Protein AF-A0A949CI08-F1 (afdb_monomer)

Radius of gyration: 32.59 Å; Cα contacts (8 Å, |Δi|>4): 293; chains: 1; bounding box: 78×39×87 Å

Secondary structure (DSSP, 8-state):
----------HHHHHHHHHHHH-SSPPPPEEEETTTEEEEEEEEETTEEEEEEEES---HHHHHHHHHHHHT-TT-EEEESSHHHHHHHHTT-SSEEEEGGGTEEEETTEEEE-HHHHHHHHHHHH-----------HHHHHHHHHHHHHHHHHHHHHHHHHHHHHHHHHSS--PPPPPPHHHHHHHTTS-HHHHHHHHTSGGGHHHHHHHHHTT-HHHHHH----

Structure (mmCIF, N/CA/C/O backbone):
data_AF-A0A949CI08-F1
#
_entry.id   AF-A0A949CI08-F1
#
loop_
_atom_site.group_PDB
_atom_site.id
_atom_site.type_symbol
_atom_site.label_atom_id
_atom_site.label_alt_id
_atom_site.label_comp_id
_atom_site.label_asym_id
_atom_site.label_entity_id
_atom_site.label_seq_id
_atom_site.pdbx_PDB_ins_code
_atom_site.Cartn_x
_atom_site.Cartn_y
_atom_site.Cartn_z
_atom_site.occupancy
_atom_site.B_iso_or_equiv
_atom_site.auth_seq_id
_atom_site.auth_comp_id
_atom_site.auth_asym_id
_atom_site.auth_atom_id
_atom_site.pdbx_PDB_model_num
ATOM 1 N N . MET A 1 1 ? 42.109 -8.717 -26.817 1.00 51.34 1 MET A N 1
ATOM 2 C CA . MET A 1 1 ? 41.040 -7.720 -26.584 1.00 51.34 1 MET A CA 1
ATOM 3 C C . MET A 1 1 ? 39.725 -8.487 -26.517 1.00 51.34 1 MET A C 1
ATOM 5 O O . MET A 1 1 ? 39.266 -8.946 -27.551 1.00 51.34 1 MET A O 1
ATOM 9 N N . GLN A 1 2 ? 39.203 -8.773 -25.319 1.00 56.47 2 GLN A N 1
ATOM 10 C CA . GLN A 1 2 ? 37.925 -9.485 -25.191 1.00 56.47 2 GLN A CA 1
ATOM 11 C C . GLN A 1 2 ? 36.795 -8.545 -25.615 1.00 56.47 2 GLN A C 1
ATOM 13 O O . GLN A 1 2 ? 36.609 -7.477 -25.033 1.00 56.47 2 GLN A O 1
ATOM 18 N N . GLN A 1 3 ? 36.088 -8.923 -26.674 1.00 55.81 3 GLN A N 1
ATOM 19 C CA . GLN A 1 3 ? 34.881 -8.249 -27.119 1.00 55.81 3 GLN A CA 1
ATOM 20 C C . GLN A 1 3 ? 33.776 -8.607 -26.124 1.00 55.81 3 GLN A C 1
ATOM 22 O O . GLN A 1 3 ? 33.426 -9.771 -25.980 1.00 55.81 3 GLN A O 1
ATOM 27 N N . LEU A 1 4 ? 33.292 -7.617 -25.373 1.00 62.00 4 LEU A N 1
ATOM 28 C CA . LEU A 1 4 ? 32.168 -7.813 -24.461 1.00 62.00 4 LEU A CA 1
ATOM 29 C C . LEU A 1 4 ? 30.925 -8.147 -25.285 1.00 62.00 4 LEU A C 1
ATOM 31 O O . LEU A 1 4 ? 30.512 -7.334 -26.121 1.00 62.00 4 LEU A O 1
ATOM 35 N N . ASP A 1 5 ? 30.324 -9.305 -25.027 1.00 65.50 5 ASP A N 1
ATOM 36 C CA . ASP A 1 5 ? 29.036 -9.667 -25.604 1.00 65.50 5 ASP A CA 1
ATOM 37 C C . ASP A 1 5 ? 27.983 -8.642 -25.179 1.00 65.50 5 ASP A C 1
ATOM 39 O O . ASP A 1 5 ? 27.701 -8.432 -23.995 1.00 65.50 5 ASP A O 1
ATOM 43 N N . ARG A 1 6 ? 27.424 -7.943 -26.170 1.00 63.03 6 ARG A N 1
ATOM 44 C CA . ARG A 1 6 ? 26.384 -6.938 -25.955 1.00 63.03 6 ARG A CA 1
ATOM 45 C C . ARG A 1 6 ? 25.026 -7.573 -26.185 1.00 63.03 6 ARG A C 1
ATOM 47 O O . ARG A 1 6 ? 24.601 -7.770 -27.320 1.00 63.03 6 ARG A O 1
ATOM 54 N N . TRP A 1 7 ? 24.330 -7.837 -25.092 1.00 64.81 7 TRP A N 1
ATOM 55 C CA . TRP A 1 7 ? 22.958 -8.320 -25.114 1.00 64.81 7 TRP A CA 1
ATOM 56 C C . TRP A 1 7 ? 22.003 -7.163 -25.413 1.00 64.81 7 TRP A C 1
ATOM 58 O O . TRP A 1 7 ? 22.049 -6.115 -24.763 1.00 64.81 7 TRP A O 1
ATOM 68 N N . ARG A 1 8 ? 21.127 -7.340 -26.408 1.00 69.19 8 ARG A N 1
ATOM 69 C CA . ARG A 1 8 ? 20.039 -6.398 -26.692 1.00 69.19 8 ARG A CA 1
ATOM 70 C C . ARG A 1 8 ? 18.797 -6.858 -25.942 1.00 69.19 8 ARG A C 1
ATOM 72 O O . ARG A 1 8 ? 18.155 -7.822 -26.338 1.00 69.19 8 ARG A O 1
ATOM 79 N N . ILE A 1 9 ? 18.475 -6.162 -24.859 1.00 74.06 9 ILE A N 1
ATOM 80 C CA . ILE A 1 9 ? 17.251 -6.407 -24.095 1.00 74.06 9 ILE A CA 1
ATOM 81 C C . ILE A 1 9 ? 16.099 -5.694 -24.803 1.00 74.06 9 ILE A C 1
ATOM 83 O O . ILE A 1 9 ? 16.195 -4.495 -25.072 1.00 74.06 9 ILE A O 1
ATOM 87 N N . ASP A 1 10 ? 15.020 -6.419 -25.097 1.00 84.38 10 ASP A N 1
ATOM 88 C CA . ASP A 1 10 ? 13.754 -5.806 -25.491 1.00 84.38 10 ASP A CA 1
ATOM 89 C C . ASP A 1 10 ? 13.018 -5.309 -24.231 1.00 84.38 10 ASP A C 1
ATOM 91 O O . ASP A 1 10 ? 12.519 -6.128 -23.448 1.00 84.38 10 ASP A O 1
ATOM 95 N N . PRO A 1 11 ? 12.942 -3.984 -24.002 1.00 81.00 11 PRO A N 1
ATOM 96 C CA . PRO A 1 11 ? 12.303 -3.440 -22.810 1.00 81.00 11 PRO A CA 1
ATOM 97 C C . PRO A 1 11 ? 10.818 -3.801 -22.734 1.00 81.00 11 PRO A C 1
ATOM 99 O O . PRO A 1 11 ? 10.290 -3.966 -21.635 1.00 81.00 11 PRO A O 1
ATOM 102 N N . VAL A 1 12 ? 10.142 -3.961 -23.877 1.00 87.38 12 VAL A N 1
ATOM 103 C CA . VAL A 1 12 ? 8.710 -4.264 -23.909 1.00 87.38 12 VAL A CA 1
ATOM 104 C C . 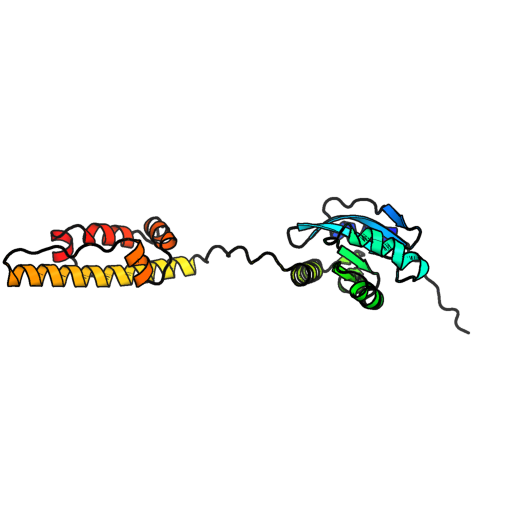VAL A 1 12 ? 8.460 -5.686 -23.414 1.00 87.38 12 VAL A C 1
ATOM 106 O O . VAL A 1 12 ? 7.594 -5.886 -22.563 1.00 87.38 12 VAL A O 1
ATOM 109 N N . SER A 1 13 ? 9.246 -6.665 -23.865 1.00 88.31 13 SER A N 1
ATOM 110 C CA . SER A 1 13 ? 9.145 -8.051 -23.388 1.00 88.31 13 SER A CA 1
ATOM 111 C C . SER A 1 13 ? 9.409 -8.179 -21.887 1.00 88.31 13 SER A C 1
ATOM 113 O O . SER A 1 13 ? 8.648 -8.844 -21.182 1.00 88.31 13 SER A O 1
ATOM 115 N N . VAL A 1 14 ? 10.427 -7.485 -21.367 1.00 86.69 14 VAL A N 1
ATOM 116 C CA . VAL A 1 14 ? 10.710 -7.468 -19.920 1.00 86.69 14 VAL A CA 1
ATOM 117 C C . VAL A 1 14 ? 9.547 -6.846 -19.144 1.00 86.69 14 VAL A C 1
ATOM 119 O O . VAL A 1 14 ? 9.093 -7.408 -18.147 1.00 86.69 14 VAL A O 1
ATOM 122 N N . LEU A 1 15 ? 9.007 -5.722 -19.621 1.00 90.00 15 LEU A N 1
ATOM 123 C CA . LEU A 1 15 ? 7.849 -5.081 -19.000 1.00 90.00 15 LEU A CA 1
ATOM 124 C C . LEU A 1 15 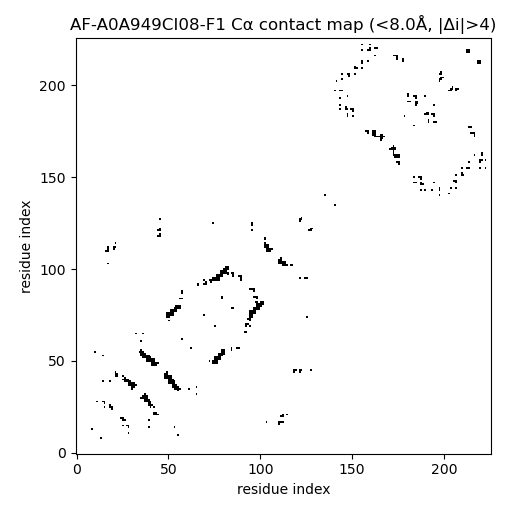? 6.627 -5.986 -18.990 1.00 90.00 15 LEU A C 1
ATOM 126 O O . LEU A 1 15 ? 5.965 -6.078 -17.963 1.00 90.00 15 LEU A O 1
ATOM 130 N N . LYS A 1 16 ? 6.333 -6.677 -20.092 1.00 91.94 16 LYS A N 1
ATOM 131 C CA . LYS A 1 16 ? 5.224 -7.636 -20.147 1.00 91.94 16 LYS A CA 1
ATOM 132 C C . LYS A 1 16 ? 5.371 -8.724 -19.097 1.00 91.94 16 LYS A C 1
ATOM 134 O O . LYS A 1 16 ? 4.406 -8.999 -18.389 1.00 91.94 16 LYS A O 1
ATOM 139 N N . ALA A 1 17 ? 6.566 -9.300 -18.970 1.00 91.50 17 ALA A N 1
ATOM 140 C CA . ALA A 1 17 ? 6.834 -10.346 -17.991 1.00 91.50 17 ALA A CA 1
ATOM 141 C C . ALA A 1 17 ? 6.592 -9.849 -16.555 1.00 91.50 17 ALA A C 1
ATOM 143 O O . ALA A 1 17 ? 5.906 -10.508 -15.777 1.00 91.50 17 ALA A O 1
ATOM 144 N N . ILE A 1 18 ? 7.061 -8.641 -16.228 1.00 92.31 18 ILE A N 1
ATOM 145 C CA . ILE A 1 18 ? 6.844 -8.022 -14.912 1.00 92.31 18 ILE A CA 1
ATOM 146 C C . ILE A 1 18 ? 5.360 -7.697 -14.689 1.00 92.31 18 ILE A C 1
ATOM 148 O O . ILE A 1 18 ? 4.795 -8.016 -13.642 1.00 92.31 18 ILE A O 1
ATOM 152 N N . LEU A 1 19 ? 4.696 -7.080 -15.669 1.00 92.25 19 LEU A N 1
ATOM 153 C CA . LEU A 1 19 ? 3.289 -6.687 -15.569 1.00 92.25 19 LEU A CA 1
ATOM 154 C C . LEU A 1 19 ? 2.364 -7.894 -15.441 1.00 92.25 19 LEU A C 1
ATOM 156 O O . LEU A 1 19 ? 1.379 -7.803 -14.715 1.00 92.25 19 LEU A O 1
ATOM 160 N N . ALA A 1 20 ? 2.696 -9.024 -16.067 1.00 92.06 20 ALA A N 1
ATOM 161 C CA . ALA A 1 20 ? 1.965 -10.276 -15.900 1.00 92.06 20 ALA A CA 1
ATOM 162 C C . ALA A 1 20 ? 1.995 -10.793 -14.451 1.00 92.06 20 ALA A C 1
ATOM 164 O O . ALA A 1 20 ? 1.049 -11.446 -14.018 1.00 92.06 20 ALA A O 1
ATOM 165 N N . LYS A 1 21 ? 3.042 -10.474 -13.675 1.00 91.94 21 LYS A N 1
ATOM 166 C CA . LYS A 1 21 ? 3.115 -10.804 -12.241 1.00 91.94 21 LYS A CA 1
ATOM 167 C C . LYS A 1 21 ? 2.425 -9.763 -11.350 1.00 91.94 21 LYS A C 1
ATOM 169 O O . LYS A 1 21 ? 1.971 -10.089 -10.255 1.00 91.94 21 LYS A O 1
ATOM 174 N N . LEU A 1 22 ? 2.330 -8.509 -11.797 1.00 90.12 22 LEU A N 1
ATOM 175 C CA . LEU A 1 22 ? 1.783 -7.402 -11.000 1.00 90.12 22 LEU A CA 1
ATOM 176 C C . LEU A 1 22 ? 0.278 -7.161 -11.215 1.00 90.12 22 LEU A C 1
ATOM 178 O O . LEU A 1 22 ? -0.437 -6.818 -10.267 1.00 90.12 22 LEU A O 1
ATOM 182 N N . ALA A 1 23 ? -0.214 -7.322 -12.443 1.00 89.19 23 ALA A N 1
ATOM 183 C CA . ALA A 1 23 ? -1.568 -6.974 -12.857 1.00 89.19 23 ALA A CA 1
ATOM 184 C C . ALA A 1 23 ? -2.417 -8.219 -13.146 1.00 89.19 23 ALA A C 1
ATOM 186 O O . ALA A 1 23 ? -1.967 -9.145 -13.807 1.00 89.19 23 ALA A O 1
ATOM 187 N N . LYS A 1 24 ? -3.691 -8.201 -12.726 1.00 84.06 24 LYS A N 1
ATOM 188 C CA . LYS A 1 24 ? -4.659 -9.260 -13.081 1.00 84.06 24 LYS A CA 1
ATOM 189 C C . LYS A 1 24 ? -4.946 -9.308 -14.586 1.00 84.06 24 LYS A C 1
ATOM 191 O O . LYS A 1 24 ? -5.167 -10.372 -15.142 1.00 84.06 24 LYS A O 1
ATOM 196 N N . THR A 1 25 ? -4.966 -8.138 -15.217 1.00 85.38 25 THR A N 1
ATOM 197 C CA . THR A 1 25 ? -5.208 -7.951 -16.651 1.00 85.38 25 THR A CA 1
ATOM 198 C C . THR A 1 25 ? -4.149 -6.984 -17.183 1.00 85.38 25 THR A C 1
ATOM 200 O O . THR A 1 25 ? -4.395 -5.771 -17.209 1.00 85.38 25 THR A O 1
ATOM 203 N N . PRO A 1 26 ? -2.935 -7.470 -17.494 1.00 85.25 26 PRO A N 1
ATOM 204 C CA . PRO A 1 26 ? -1.856 -6.620 -17.977 1.00 85.25 26 PRO A CA 1
ATOM 205 C C . PRO A 1 26 ? -2.231 -6.027 -19.338 1.00 85.25 26 PRO A C 1
ATOM 207 O O . PRO A 1 26 ? -2.724 -6.723 -20.224 1.00 85.25 26 PRO A O 1
ATOM 210 N N . ARG A 1 27 ? -2.008 -4.722 -19.495 1.00 88.31 27 ARG A N 1
ATOM 211 C CA . ARG A 1 27 ? -2.156 -4.036 -20.779 1.00 88.31 27 ARG A CA 1
ATOM 212 C C . ARG A 1 27 ? -0.814 -4.034 -21.503 1.00 88.31 27 ARG A C 1
ATOM 214 O O . ARG A 1 27 ? 0.232 -3.929 -20.869 1.00 88.31 27 ARG A O 1
ATOM 221 N N . GLU A 1 28 ? -0.870 -4.083 -22.828 1.00 90.38 28 GLU A N 1
ATOM 222 C CA . GLU A 1 28 ? 0.290 -3.872 -23.688 1.00 90.38 28 GLU A CA 1
ATOM 223 C C . GLU A 1 28 ? 0.947 -2.502 -23.405 1.00 90.38 28 GLU A C 1
ATOM 225 O O . GLU A 1 28 ? 0.259 -1.472 -23.504 1.00 90.38 28 GLU A O 1
ATOM 230 N N . PRO A 1 29 ? 2.251 -2.452 -23.061 1.00 94.38 29 PRO A N 1
ATOM 231 C CA . PRO A 1 29 ? 2.956 -1.191 -22.879 1.00 94.38 29 PRO A CA 1
ATOM 232 C C . PRO A 1 29 ? 2.925 -0.354 -24.159 1.00 94.38 29 PRO A C 1
ATOM 234 O O . PRO A 1 29 ? 3.324 -0.811 -25.226 1.00 94.38 29 PRO A O 1
ATOM 237 N N . THR A 1 30 ? 2.460 0.888 -24.058 1.00 94.69 30 THR A N 1
ATOM 238 C CA . THR A 1 30 ? 2.395 1.816 -25.193 1.00 94.69 30 THR A CA 1
ATOM 239 C C . THR A 1 30 ? 3.553 2.799 -25.117 1.00 94.69 30 THR A C 1
ATOM 241 O O . THR A 1 30 ? 3.708 3.513 -24.123 1.00 94.69 30 THR A O 1
ATOM 244 N N . GLU A 1 31 ? 4.370 2.853 -26.162 1.00 94.38 31 GLU A N 1
ATOM 245 C CA . GLU A 1 31 ? 5.466 3.813 -26.249 1.00 94.38 31 GLU A CA 1
ATOM 246 C C . GLU A 1 31 ? 4.918 5.244 -26.354 1.00 94.38 31 GLU A C 1
ATOM 248 O O . GLU A 1 31 ? 4.084 5.556 -27.198 1.00 94.38 31 GLU A O 1
ATOM 253 N N . THR A 1 32 ? 5.344 6.110 -25.437 1.00 94.31 32 THR A N 1
ATOM 254 C CA . THR A 1 32 ? 4.927 7.5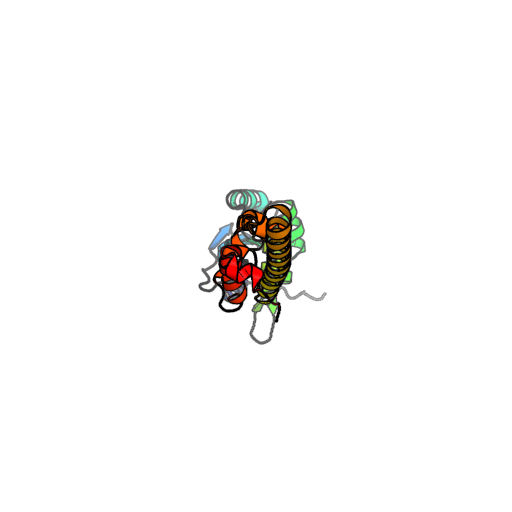19 -25.350 1.00 94.31 32 THR A CA 1
ATOM 255 C C . THR A 1 32 ? 6.045 8.457 -25.798 1.00 94.31 32 THR A C 1
ATOM 257 O O . THR A 1 32 ? 5.777 9.490 -26.403 1.00 94.31 32 THR A O 1
ATOM 260 N N . ILE A 1 33 ? 7.304 8.098 -25.519 1.00 92.75 33 ILE A N 1
ATOM 261 C CA . ILE A 1 33 ? 8.485 8.752 -26.094 1.00 92.75 33 ILE A CA 1
ATOM 262 C C . ILE A 1 33 ? 9.368 7.654 -26.692 1.00 92.75 33 ILE A C 1
ATOM 264 O O . ILE A 1 33 ? 9.792 6.778 -25.928 1.00 92.75 33 ILE A O 1
ATOM 268 N N . PRO A 1 34 ? 9.675 7.710 -28.003 1.00 90.88 34 PRO A N 1
ATOM 269 C CA . PRO A 1 34 ? 10.443 6.681 -28.695 1.00 90.88 34 PRO A CA 1
ATOM 270 C C . PRO A 1 34 ? 11.740 6.302 -27.981 1.00 90.88 34 PRO A C 1
ATOM 272 O O . PRO A 1 34 ? 12.575 7.154 -27.668 1.00 90.88 34 PRO A O 1
ATOM 275 N N . GLY A 1 35 ? 11.898 5.010 -27.711 1.00 88.56 35 GLY A N 1
ATOM 276 C CA . GLY A 1 35 ? 13.052 4.403 -27.068 1.00 88.56 35 GLY A CA 1
ATOM 277 C C . GLY A 1 35 ? 13.290 4.842 -25.625 1.00 88.56 35 GLY A C 1
ATOM 278 O O . GLY A 1 35 ? 14.363 4.548 -25.092 1.00 88.56 35 GLY A O 1
ATOM 279 N N . GLN A 1 36 ? 12.351 5.559 -24.994 1.00 90.94 36 GLN A N 1
ATOM 280 C CA . GLN A 1 36 ? 12.580 6.123 -23.667 1.00 90.94 36 GLN A CA 1
ATOM 281 C C . GLN A 1 36 ? 11.452 5.991 -22.660 1.00 90.94 36 GLN A C 1
ATOM 283 O O . GLN A 1 36 ? 11.739 5.639 -21.521 1.00 90.94 36 GLN A O 1
ATOM 288 N N . LEU A 1 37 ? 10.205 6.279 -23.026 1.00 93.88 37 LEU A N 1
ATOM 289 C CA . LEU A 1 37 ? 9.095 6.264 -22.075 1.00 93.88 37 LEU A CA 1
ATOM 290 C C . LEU A 1 37 ? 7.971 5.388 -22.599 1.00 93.88 37 LEU A C 1
ATOM 292 O O . LEU A 1 37 ? 7.436 5.648 -23.676 1.00 93.88 37 LEU A O 1
ATOM 296 N N . TRP A 1 38 ? 7.552 4.430 -21.783 1.00 96.06 38 TRP A N 1
ATOM 297 C CA . TRP A 1 38 ? 6.398 3.581 -22.047 1.00 96.06 38 TRP A CA 1
ATOM 298 C C . TRP A 1 38 ? 5.357 3.759 -20.949 1.00 96.06 38 TRP A C 1
ATOM 300 O O . TRP A 1 38 ? 5.690 3.811 -19.766 1.00 96.06 38 TRP A O 1
ATOM 310 N N . ASN A 1 39 ? 4.088 3.822 -21.343 1.00 95.81 39 ASN A N 1
ATOM 311 C CA . ASN A 1 39 ? 2.945 3.735 -20.448 1.00 95.81 39 ASN A CA 1
ATOM 312 C C . ASN A 1 39 ? 2.503 2.270 -20.361 1.00 95.81 39 ASN A C 1
ATOM 314 O O . ASN A 1 39 ? 2.041 1.693 -21.344 1.00 95.81 39 ASN A O 1
ATOM 318 N N . ALA A 1 40 ? 2.643 1.676 -19.182 1.00 94.38 40 ALA A N 1
ATOM 319 C CA . ALA A 1 40 ? 2.290 0.290 -18.889 1.00 94.38 40 ALA A CA 1
ATOM 320 C C . ALA A 1 40 ? 0.824 0.121 -18.434 1.00 94.38 40 ALA A C 1
ATOM 322 O O . ALA A 1 40 ? 0.407 -0.954 -18.003 1.00 94.38 40 ALA A O 1
ATOM 323 N N . GLY A 1 41 ? 0.019 1.181 -18.519 1.00 93.56 41 GLY A N 1
ATOM 324 C CA . GLY A 1 41 ? -1.373 1.191 -18.098 1.00 93.56 41 GLY A CA 1
ATOM 325 C C . GLY A 1 41 ? -1.522 1.401 -16.595 1.00 93.56 41 GLY A C 1
ATOM 326 O O . GLY A 1 41 ? -0.754 2.130 -15.968 1.00 93.56 41 GLY A O 1
ATOM 327 N N . LYS A 1 42 ? -2.564 0.802 -16.011 1.00 94.31 42 LYS A N 1
ATOM 328 C CA . LYS A 1 42 ? -2.886 0.957 -14.590 1.00 94.31 42 LYS A CA 1
ATOM 329 C C . LYS A 1 42 ? -2.869 -0.386 -13.879 1.00 94.31 42 LYS A C 1
ATOM 331 O O . LYS A 1 42 ? -3.445 -1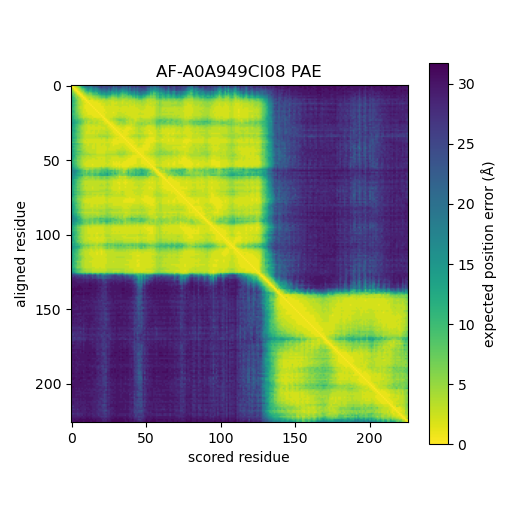.350 -14.376 1.00 94.31 42 LYS A O 1
ATOM 336 N N . ILE A 1 43 ? -2.283 -0.420 -12.687 1.00 94.12 43 ILE A N 1
ATOM 337 C CA . ILE A 1 43 ? -2.213 -1.617 -11.845 1.00 94.12 43 ILE A CA 1
ATOM 338 C C . ILE A 1 43 ? -2.714 -1.318 -10.433 1.00 94.12 43 ILE A C 1
ATOM 340 O O . ILE A 1 43 ? -2.602 -0.192 -9.945 1.00 94.12 43 ILE A O 1
ATOM 344 N N . HIS A 1 44 ? -3.295 -2.330 -9.788 1.00 92.62 44 HIS A N 1
ATOM 345 C CA . HIS A 1 44 ? -3.672 -2.263 -8.378 1.00 92.62 44 HIS A CA 1
ATOM 346 C C . HIS A 1 44 ? -2.487 -2.709 -7.520 1.00 92.62 44 HIS A C 1
ATOM 348 O O . HIS A 1 44 ? -2.168 -3.899 -7.489 1.00 92.62 44 HIS A O 1
ATOM 354 N N . LEU A 1 45 ? -1.872 -1.759 -6.819 1.00 90.69 45 LEU A N 1
ATOM 355 C CA . LEU A 1 45 ? -0.802 -1.993 -5.849 1.00 90.69 45 LEU A CA 1
ATOM 356 C C . LEU A 1 45 ? -1.083 -1.207 -4.575 1.00 90.69 45 LEU A C 1
ATOM 358 O O . LEU A 1 45 ? -1.608 -0.091 -4.637 1.00 90.69 45 LEU A O 1
ATOM 362 N N . ALA A 1 46 ? -0.736 -1.788 -3.426 1.00 88.00 46 ALA A N 1
ATOM 363 C CA . ALA A 1 46 ? -0.882 -1.137 -2.126 1.00 88.00 46 ALA A CA 1
ATOM 364 C C . ALA A 1 46 ? -2.314 -0.604 -1.879 1.00 88.00 46 ALA A C 1
ATOM 366 O O . ALA A 1 46 ? -2.518 0.493 -1.362 1.00 88.00 46 ALA A O 1
ATOM 367 N N . GLY A 1 47 ? -3.329 -1.356 -2.321 1.00 87.94 47 GLY A N 1
ATOM 368 C CA . GLY A 1 47 ? -4.746 -0.996 -2.174 1.00 87.94 47 GLY A CA 1
ATOM 369 C C . GLY A 1 47 ? -5.262 0.093 -3.123 1.00 87.94 47 GLY A C 1
ATOM 370 O O . GLY A 1 47 ? -6.421 0.492 -3.008 1.00 87.94 47 GLY A O 1
ATOM 371 N N . HIS A 1 48 ? -4.454 0.570 -4.074 1.00 90.75 48 HIS A N 1
ATOM 372 C CA . HIS A 1 48 ? -4.849 1.641 -4.982 1.00 90.75 48 HIS A CA 1
ATOM 373 C C . HIS A 1 48 ? -4.554 1.335 -6.451 1.00 90.75 48 HIS A C 1
ATOM 375 O O . HIS A 1 48 ? -3.531 0.750 -6.795 1.00 90.75 48 HIS A O 1
ATOM 381 N N . LEU A 1 49 ? -5.431 1.817 -7.334 1.00 93.88 49 LEU A N 1
ATOM 382 C CA . LEU A 1 49 ? -5.173 1.847 -8.770 1.00 93.88 49 LEU A CA 1
ATOM 383 C C . LEU A 1 49 ? -4.203 2.994 -9.097 1.00 93.88 49 LEU A C 1
ATOM 385 O O . LEU A 1 49 ? -4.445 4.153 -8.733 1.00 93.88 49 LEU A O 1
ATOM 389 N N . ARG A 1 50 ? -3.094 2.674 -9.765 1.00 93.94 50 ARG A N 1
ATOM 390 C CA . ARG A 1 50 ? -2.010 3.609 -10.096 1.00 93.94 50 ARG A CA 1
ATOM 391 C C . ARG A 1 50 ? -1.580 3.416 -11.543 1.00 93.94 50 ARG A C 1
ATOM 393 O O . ARG A 1 50 ? -1.519 2.287 -12.017 1.00 93.94 50 ARG A O 1
ATOM 400 N N . GLU A 1 51 ? -1.319 4.518 -12.239 1.00 95.62 51 GLU A N 1
ATOM 401 C CA . GLU A 1 51 ? -0.725 4.480 -13.579 1.00 95.62 51 GLU A CA 1
ATOM 402 C C . GLU A 1 51 ? 0.765 4.153 -13.462 1.00 95.62 51 GLU A C 1
ATOM 404 O O . GLU A 1 51 ? 1.420 4.605 -12.520 1.00 95.62 51 GLU A O 1
ATOM 409 N N . VAL A 1 52 ? 1.2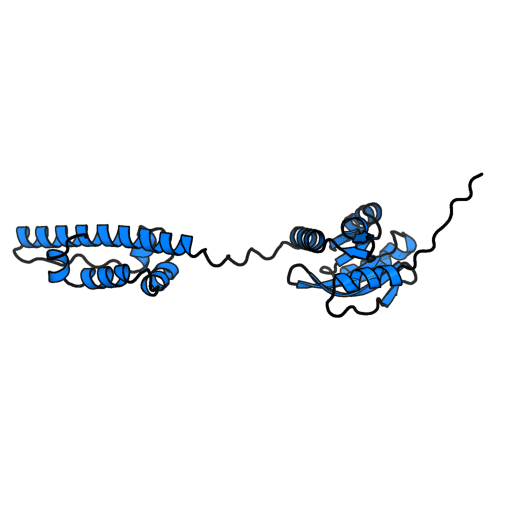85 3.353 -14.388 1.00 96.12 52 VAL A N 1
ATOM 410 C CA . VAL A 1 52 ? 2.665 2.867 -14.366 1.00 96.12 52 VAL A CA 1
ATOM 411 C C . VAL A 1 52 ? 3.370 3.307 -15.628 1.00 96.12 52 VAL A C 1
ATOM 413 O O . VAL A 1 52 ? 2.886 3.088 -16.737 1.00 96.12 52 VAL A O 1
ATOM 416 N N . PHE A 1 53 ? 4.547 3.880 -15.446 1.00 95.94 53 PHE A N 1
ATOM 417 C CA . PHE A 1 53 ? 5.457 4.219 -16.521 1.00 95.94 53 PHE A CA 1
ATOM 418 C C . PHE A 1 53 ? 6.741 3.429 -16.383 1.00 95.94 53 PHE A C 1
ATOM 420 O O . PHE A 1 53 ? 7.149 3.080 -15.279 1.00 95.94 53 PHE A O 1
ATOM 427 N N . PHE A 1 54 ? 7.395 3.193 -17.508 1.00 95.19 54 PHE A N 1
ATOM 428 C CA . PHE A 1 54 ? 8.748 2.674 -17.554 1.00 95.19 54 PHE A CA 1
ATOM 429 C C . PHE A 1 54 ? 9.645 3.629 -18.320 1.00 95.19 54 PHE A C 1
ATOM 431 O O . PHE A 1 54 ? 9.267 4.107 -19.393 1.00 95.19 54 PHE A O 1
ATOM 438 N N . ILE A 1 55 ? 10.833 3.875 -17.772 1.00 93.19 55 ILE A N 1
ATOM 439 C CA . ILE A 1 55 ? 11.863 4.695 -18.398 1.00 93.19 55 ILE A CA 1
ATOM 440 C C . ILE A 1 55 ? 13.115 3.845 -18.601 1.00 93.19 55 ILE A C 1
ATOM 442 O O . ILE A 1 55 ? 13.730 3.414 -17.630 1.00 93.19 55 ILE A O 1
ATOM 446 N N . ALA A 1 56 ? 13.542 3.647 -19.851 1.00 87.75 56 ALA A N 1
ATOM 447 C CA . ALA A 1 56 ? 14.689 2.783 -20.169 1.00 87.75 56 ALA A CA 1
ATOM 448 C C . ALA A 1 56 ? 16.036 3.317 -19.644 1.00 87.75 56 ALA A C 1
ATOM 450 O O . ALA A 1 56 ? 16.999 2.563 -19.520 1.00 87.75 56 ALA A O 1
ATOM 451 N N . GLY A 1 57 ? 16.133 4.609 -19.325 1.00 79.81 57 GLY A N 1
ATOM 452 C CA . GLY A 1 57 ? 17.291 5.184 -18.645 1.00 79.81 57 GLY A CA 1
ATOM 453 C C . GLY A 1 57 ? 17.276 6.708 -18.634 1.00 79.81 57 GLY A C 1
ATOM 454 O O . GLY A 1 57 ? 16.505 7.346 -19.343 1.00 79.81 57 GLY A O 1
ATOM 455 N N . TYR A 1 58 ? 18.156 7.332 -17.854 1.00 71.56 58 TYR A N 1
ATOM 456 C CA . TYR A 1 58 ? 18.254 8.793 -17.838 1.00 71.56 58 TYR A CA 1
ATOM 457 C C . TYR A 1 58 ? 19.033 9.306 -19.059 1.00 71.56 58 TYR A C 1
ATOM 459 O O . TYR A 1 58 ? 20.255 9.160 -19.124 1.00 71.56 58 TYR A O 1
ATOM 467 N N . ARG A 1 59 ? 18.334 9.929 -20.016 1.00 77.44 59 ARG A N 1
ATOM 468 C CA . ARG A 1 59 ? 18.934 10.708 -21.112 1.00 77.44 59 ARG A CA 1
ATOM 469 C C . ARG A 1 59 ? 18.497 12.163 -21.007 1.00 77.44 59 ARG A C 1
ATOM 471 O O . ARG A 1 59 ? 17.303 12.455 -21.004 1.00 77.44 59 ARG A O 1
ATOM 478 N N . THR A 1 60 ? 19.466 13.073 -20.965 1.00 71.25 60 THR A N 1
ATOM 479 C CA . THR A 1 60 ? 19.233 14.522 -20.847 1.00 71.25 60 THR A CA 1
ATOM 480 C C . THR A 1 60 ? 18.350 15.064 -21.971 1.00 71.25 60 THR A C 1
ATOM 482 O O . THR A 1 60 ? 17.480 15.889 -21.708 1.00 71.25 60 THR A O 1
ATOM 485 N N . THR A 1 61 ? 18.491 14.528 -23.186 1.00 82.81 61 THR A N 1
ATOM 486 C CA . THR A 1 61 ? 17.726 14.928 -24.380 1.00 82.81 61 THR A CA 1
ATOM 487 C C . THR A 1 61 ? 16.214 14.742 -24.245 1.00 82.81 61 THR A C 1
ATOM 489 O O . THR A 1 61 ? 15.455 15.510 -24.824 1.00 82.81 61 THR A O 1
ATOM 492 N N . HIS A 1 62 ? 15.758 13.757 -23.465 1.00 86.00 62 HIS A N 1
ATOM 493 C CA . HIS A 1 62 ? 14.329 13.457 -23.290 1.00 86.00 62 HIS A CA 1
ATOM 494 C C . HIS A 1 62 ? 13.804 13.825 -21.898 1.00 86.00 62 HIS A C 1
ATOM 496 O O . HIS A 1 62 ? 12.599 13.749 -21.654 1.00 86.00 62 HIS A O 1
ATOM 502 N N . GLY A 1 63 ? 14.685 14.257 -20.988 1.00 87.31 63 GLY A N 1
ATOM 503 C CA . GLY A 1 63 ? 14.343 14.526 -19.593 1.00 87.31 63 GLY A CA 1
ATOM 504 C C . GLY A 1 63 ? 13.223 15.555 -19.436 1.00 87.31 63 GLY A C 1
ATOM 505 O O . GLY A 1 63 ? 12.287 15.320 -18.677 1.00 87.31 63 GLY A O 1
ATOM 506 N N . ALA A 1 64 ? 13.266 16.661 -20.185 1.00 89.12 64 ALA A N 1
ATOM 507 C CA . ALA A 1 64 ? 12.237 17.703 -20.119 1.00 89.12 64 ALA A CA 1
ATOM 508 C C . ALA A 1 64 ? 10.855 17.198 -20.570 1.00 89.12 64 ALA A C 1
ATOM 510 O O . ALA A 1 64 ? 9.858 17.434 -19.890 1.00 89.12 64 ALA A O 1
ATOM 511 N N . ALA A 1 65 ? 10.796 16.450 -21.676 1.00 91.44 65 ALA A N 1
ATOM 512 C CA . ALA A 1 65 ? 9.547 15.895 -22.197 1.00 91.44 65 ALA A CA 1
ATOM 513 C C . ALA A 1 65 ? 8.925 14.876 -21.227 1.00 91.44 65 ALA A C 1
ATOM 515 O O . ALA A 1 65 ? 7.730 14.944 -20.934 1.00 91.44 65 ALA A O 1
ATOM 516 N N . ILE A 1 66 ? 9.744 13.980 -20.665 1.00 93.56 66 ILE A N 1
ATOM 517 C CA . ILE A 1 66 ? 9.296 12.998 -19.669 1.00 93.56 66 ILE A CA 1
ATOM 518 C C . ILE A 1 66 ? 8.778 13.709 -18.408 1.00 93.56 66 ILE A C 1
ATOM 520 O O . ILE A 1 66 ? 7.693 13.382 -17.931 1.00 93.56 66 ILE A O 1
ATOM 524 N N . LYS A 1 67 ? 9.489 14.726 -17.896 1.00 91.62 67 LYS A N 1
ATOM 525 C CA . LYS A 1 67 ? 9.038 15.514 -16.733 1.00 91.62 67 LYS A CA 1
ATOM 526 C C . LYS A 1 67 ? 7.679 16.163 -16.966 1.00 91.62 67 LYS A C 1
ATOM 528 O O . LYS A 1 67 ? 6.827 16.112 -16.083 1.00 91.62 67 LYS A O 1
ATOM 533 N N . THR A 1 68 ? 7.454 16.737 -18.146 1.00 92.75 68 THR A N 1
ATOM 534 C CA . THR A 1 68 ? 6.162 17.340 -18.500 1.00 92.75 68 THR A CA 1
ATOM 535 C C . THR A 1 68 ? 5.029 16.317 -18.421 1.00 92.75 68 THR A C 1
ATOM 537 O O . THR A 1 68 ? 3.981 16.606 -17.844 1.00 92.75 68 THR A O 1
ATOM 540 N N . ILE A 1 69 ? 5.251 15.099 -18.925 1.00 94.12 69 ILE A N 1
ATOM 541 C CA . ILE A 1 69 ? 4.270 14.007 -18.855 1.00 94.12 69 ILE A CA 1
ATOM 542 C C . ILE A 1 69 ? 4.019 13.588 -17.401 1.00 94.12 69 ILE A C 1
ATOM 544 O O . ILE A 1 69 ? 2.862 13.512 -16.979 1.00 94.12 69 ILE A O 1
ATOM 548 N N . LEU A 1 70 ? 5.079 13.359 -16.625 1.00 93.88 70 LEU A N 1
ATOM 549 C CA . LEU A 1 70 ? 4.988 12.889 -15.240 1.00 93.88 70 LEU A CA 1
ATOM 550 C C . LEU A 1 70 ? 4.349 13.921 -14.299 1.00 93.88 70 LEU A C 1
ATOM 552 O O . LEU A 1 70 ? 3.540 13.551 -13.450 1.00 93.88 70 LEU A O 1
ATOM 556 N N . ARG A 1 71 ? 4.593 15.222 -14.510 1.00 92.69 71 ARG A N 1
ATOM 557 C CA . ARG A 1 71 ? 4.001 16.308 -13.704 1.00 92.69 71 ARG A CA 1
ATOM 558 C C . ARG A 1 71 ? 2.473 16.316 -13.746 1.00 92.69 71 ARG A C 1
ATOM 560 O O . ARG A 1 71 ? 1.827 16.671 -12.768 1.00 92.69 71 ARG A O 1
ATOM 567 N N . THR A 1 72 ? 1.881 15.899 -14.864 1.00 93.81 72 THR A N 1
ATOM 568 C CA . THR A 1 7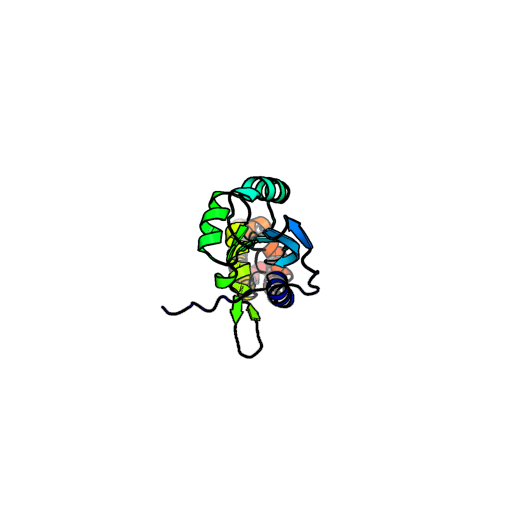2 ? 0.415 15.772 -14.988 1.00 93.81 72 THR A CA 1
ATOM 569 C C . THR A 1 72 ? -0.150 14.535 -14.278 1.00 93.81 72 THR A C 1
ATOM 571 O O . THR A 1 72 ? -1.364 14.372 -14.184 1.00 93.81 72 THR A O 1
ATOM 574 N N . ARG A 1 73 ? 0.719 13.652 -13.771 1.00 94.12 73 ARG A N 1
ATOM 575 C CA . ARG A 1 73 ? 0.389 12.344 -13.191 1.00 94.12 73 ARG A CA 1
ATOM 576 C C . ARG A 1 73 ? 1.153 12.116 -11.880 1.00 94.12 73 ARG A C 1
ATOM 578 O O . ARG A 1 73 ? 1.854 11.120 -11.747 1.00 94.12 73 ARG A O 1
ATOM 585 N N . PRO A 1 74 ? 0.994 12.972 -10.859 1.00 91.75 74 PRO A N 1
ATOM 586 C CA . PRO A 1 74 ? 1.829 12.946 -9.648 1.00 91.75 74 PRO A CA 1
ATOM 587 C C . PRO A 1 74 ? 1.736 11.642 -8.838 1.00 91.75 74 PRO A C 1
ATOM 589 O O . PRO A 1 74 ? 2.609 11.326 -8.041 1.00 91.75 74 PRO A O 1
ATOM 592 N N . LYS A 1 75 ? 0.670 10.857 -9.037 1.00 93.81 75 LYS A N 1
ATOM 593 C CA . LYS A 1 75 ? 0.463 9.569 -8.361 1.00 93.81 75 LYS A CA 1
ATOM 594 C C . LYS A 1 75 ? 0.900 8.367 -9.199 1.00 93.81 75 LYS A C 1
ATOM 596 O O . LYS A 1 75 ? 0.534 7.250 -8.852 1.00 93.81 75 LYS A O 1
ATOM 601 N N . SER A 1 76 ? 1.596 8.548 -10.321 1.00 95.38 76 SER A N 1
ATOM 602 C CA . SER A 1 76 ? 2.082 7.407 -11.101 1.00 95.38 76 SER A CA 1
ATOM 603 C C . SER A 1 76 ? 3.318 6.768 -10.472 1.00 95.38 76 SER A C 1
ATOM 605 O O . SER A 1 76 ? 4.112 7.438 -9.809 1.00 95.38 76 SER A O 1
ATOM 607 N N . ILE A 1 77 ? 3.472 5.472 -10.724 1.00 95.81 77 ILE A N 1
ATOM 608 C CA . ILE A 1 77 ? 4.655 4.673 -10.401 1.00 95.81 77 ILE A CA 1
ATOM 609 C C . ILE A 1 77 ? 5.576 4.701 -11.618 1.00 95.81 77 ILE A C 1
ATOM 611 O O . ILE A 1 77 ? 5.124 4.474 -12.739 1.00 95.81 77 ILE A O 1
ATOM 615 N N . VAL A 1 78 ? 6.858 4.968 -11.407 1.00 95.75 78 VAL A N 1
ATOM 616 C CA . VAL A 1 78 ? 7.874 5.018 -12.457 1.00 95.75 78 VAL A CA 1
ATOM 617 C C . VAL A 1 78 ? 8.874 3.894 -12.224 1.00 95.75 78 VAL A C 1
ATOM 619 O O . VAL A 1 78 ? 9.586 3.873 -11.224 1.00 95.75 78 VAL A O 1
ATOM 622 N N . LEU A 1 79 ? 8.917 2.953 -13.159 1.00 95.00 79 LEU A N 1
ATOM 623 C CA . LEU A 1 79 ? 9.850 1.840 -13.174 1.00 95.00 79 LEU A CA 1
ATOM 624 C C . LEU A 1 79 ? 11.117 2.242 -13.933 1.00 95.00 79 LEU A C 1
ATOM 626 O O . LEU A 1 79 ? 11.056 2.694 -15.078 1.00 95.00 79 LEU A O 1
ATOM 630 N N . MET A 1 80 ? 12.262 2.034 -13.298 1.00 92.62 80 MET A N 1
ATOM 631 C CA . MET A 1 80 ? 13.596 2.189 -13.877 1.00 92.62 80 MET A CA 1
ATOM 632 C C . MET A 1 80 ? 14.275 0.820 -13.949 1.00 92.62 80 MET A C 1
ATOM 634 O O . MET A 1 80 ? 13.997 -0.010 -13.094 1.00 92.62 80 MET A O 1
ATOM 638 N N . PRO A 1 81 ? 15.203 0.554 -14.882 1.00 90.62 81 PRO A N 1
ATOM 639 C CA . PRO A 1 81 ? 15.978 -0.684 -14.854 1.00 90.62 81 PRO A CA 1
ATOM 640 C C . PRO A 1 81 ? 16.774 -0.854 -13.554 1.00 90.62 81 PRO A C 1
ATOM 642 O O . PRO A 1 81 ? 16.673 -1.899 -12.918 1.00 90.62 81 PRO A O 1
ATOM 645 N N . SER A 1 82 ? 17.495 0.196 -13.138 1.00 88.12 82 SER A N 1
ATOM 646 C CA . SER A 1 82 ? 18.436 0.153 -12.013 1.00 88.12 82 SER A CA 1
ATOM 647 C C . SER A 1 82 ? 18.279 1.301 -11.017 1.00 88.12 82 SER A C 1
ATOM 649 O O . SER A 1 82 ? 17.758 2.372 -11.352 1.00 88.12 82 SER A O 1
ATOM 651 N N . GLU A 1 83 ? 18.782 1.103 -9.798 1.00 86.88 83 GLU A N 1
ATOM 652 C CA . GLU A 1 83 ? 18.771 2.076 -8.699 1.00 86.88 83 GLU A CA 1
ATOM 653 C C . GLU A 1 83 ? 19.624 3.312 -9.032 1.00 86.88 83 GLU A C 1
ATOM 655 O O . GLU A 1 83 ? 19.272 4.433 -8.670 1.00 86.88 83 GLU A O 1
ATOM 660 N N . ILE A 1 84 ? 20.675 3.169 -9.852 1.00 84.81 84 ILE A N 1
ATOM 661 C CA . ILE A 1 84 ? 21.416 4.325 -10.402 1.00 84.81 84 ILE A CA 1
ATOM 662 C C . ILE A 1 84 ? 20.471 5.243 -11.195 1.00 84.81 84 ILE A C 1
ATOM 664 O O . ILE A 1 84 ? 20.570 6.473 -11.133 1.00 84.81 84 ILE A O 1
ATOM 668 N N . GLY A 1 85 ? 19.546 4.649 -11.953 1.00 85.31 85 GLY A N 1
ATOM 669 C CA . GLY A 1 85 ? 18.506 5.374 -12.671 1.00 85.31 85 GLY A CA 1
ATOM 670 C C . GLY A 1 85 ? 17.506 6.046 -11.731 1.00 85.31 85 GLY A C 1
ATOM 671 O O . GLY A 1 85 ? 17.130 7.194 -11.978 1.00 85.31 85 GLY A O 1
ATOM 672 N N . VAL A 1 86 ? 17.126 5.361 -10.648 1.00 88.31 86 VAL A N 1
ATOM 673 C CA . VAL A 1 86 ? 16.233 5.889 -9.604 1.00 88.31 86 VAL A CA 1
ATOM 674 C C . VAL A 1 86 ? 16.829 7.126 -8.954 1.00 88.31 86 VAL A C 1
ATOM 676 O O . VAL A 1 86 ? 16.140 8.133 -8.893 1.00 88.31 86 VAL A O 1
ATOM 679 N N . THR A 1 87 ? 18.103 7.125 -8.558 1.00 85.00 87 THR A N 1
ATOM 680 C CA . THR A 1 87 ? 18.738 8.300 -7.930 1.00 85.00 87 THR A CA 1
ATOM 681 C C . THR A 1 87 ? 18.654 9.542 -8.819 1.00 85.00 87 THR A C 1
ATOM 683 O O . THR A 1 87 ? 18.338 10.635 -8.352 1.00 85.00 87 THR A O 1
ATOM 686 N N . ARG A 1 88 ? 18.880 9.380 -10.129 1.00 83.62 88 ARG A N 1
ATOM 687 C CA . ARG A 1 88 ? 18.817 10.494 -11.090 1.00 83.62 88 ARG A CA 1
ATOM 688 C C . ARG A 1 88 ? 17.393 10.999 -11.312 1.00 83.62 88 ARG A C 1
ATOM 690 O O . ARG A 1 88 ? 17.196 12.203 -11.444 1.00 83.62 88 ARG A O 1
ATOM 697 N N . TRP A 1 89 ? 16.415 10.098 -11.380 1.00 84.25 89 TRP A N 1
ATOM 698 C CA . TRP A 1 89 ? 15.017 10.456 -11.636 1.00 84.25 89 TRP A CA 1
ATOM 699 C C . TRP A 1 89 ? 14.248 10.883 -10.387 1.00 84.25 89 TRP A C 1
ATOM 701 O O . TRP A 1 89 ? 13.430 11.792 -10.480 1.00 84.25 89 TRP A O 1
ATOM 711 N N . GLY A 1 90 ? 14.541 10.293 -9.232 1.00 76.69 90 GLY A N 1
ATOM 712 C CA . GLY A 1 90 ? 13.947 10.639 -7.943 1.00 76.69 90 GLY A CA 1
ATOM 713 C C . GLY A 1 90 ? 14.328 12.045 -7.485 1.00 76.69 90 GLY A C 1
ATOM 714 O O . GLY A 1 90 ? 13.504 12.745 -6.920 1.00 76.69 90 GLY A O 1
ATOM 715 N N . ALA A 1 91 ? 15.531 12.522 -7.822 1.00 75.12 91 ALA A N 1
ATOM 716 C CA . ALA A 1 91 ? 15.892 13.930 -7.626 1.00 75.12 91 ALA A CA 1
ATOM 717 C C . ALA A 1 91 ? 15.189 14.885 -8.615 1.00 75.12 91 ALA A C 1
ATOM 719 O O . ALA A 1 91 ? 15.214 16.101 -8.444 1.00 75.12 91 ALA A O 1
ATOM 720 N N . ALA A 1 92 ? 14.612 14.353 -9.693 1.00 78.69 92 ALA A N 1
ATOM 721 C CA . ALA A 1 92 ? 14.137 15.123 -10.836 1.00 78.69 92 ALA A CA 1
ATOM 722 C C . ALA A 1 92 ? 12.603 15.145 -10.976 1.00 78.69 92 ALA A C 1
ATOM 724 O O . ALA A 1 92 ? 12.103 15.820 -11.884 1.00 78.69 92 ALA A O 1
ATOM 725 N N . SER A 1 93 ? 11.878 14.397 -10.136 1.00 84.31 93 SER A N 1
ATOM 726 C CA . SER A 1 93 ? 10.429 14.199 -10.181 1.00 84.31 93 SER A CA 1
ATOM 727 C C . SER A 1 93 ? 9.887 13.816 -8.799 1.00 84.31 93 SER A C 1
ATOM 729 O O . SER A 1 93 ? 10.489 13.000 -8.112 1.00 84.31 93 SER A O 1
ATOM 731 N N . ASP A 1 94 ? 8.706 14.333 -8.449 1.00 89.12 94 ASP A N 1
ATOM 732 C CA . ASP A 1 94 ? 7.984 13.981 -7.212 1.00 89.12 94 ASP A CA 1
ATOM 733 C C . ASP A 1 94 ? 7.203 12.657 -7.317 1.00 89.12 94 ASP A C 1
ATOM 735 O O . ASP A 1 94 ? 6.421 12.299 -6.435 1.00 89.12 94 ASP A O 1
ATOM 739 N N . ASN A 1 95 ? 7.348 11.934 -8.427 1.00 94.12 95 ASN A N 1
ATOM 740 C CA . ASN A 1 95 ? 6.719 10.637 -8.614 1.00 94.12 95 ASN A CA 1
ATOM 741 C C . ASN A 1 95 ? 7.436 9.554 -7.806 1.00 94.12 95 ASN A C 1
ATOM 743 O O . ASN A 1 95 ? 8.631 9.636 -7.535 1.00 94.12 95 ASN A O 1
ATOM 747 N N . PHE A 1 96 ? 6.720 8.475 -7.495 1.00 94.56 96 PHE A N 1
ATOM 748 C CA . PHE A 1 96 ? 7.361 7.295 -6.931 1.00 94.56 96 PHE A CA 1
ATOM 749 C C . PHE A 1 96 ? 8.199 6.607 -8.010 1.00 94.56 96 PHE A C 1
ATOM 751 O O . PHE A 1 96 ? 7.644 6.040 -8.953 1.00 94.56 96 PHE A O 1
ATOM 758 N N . VAL A 1 97 ? 9.522 6.652 -7.864 1.00 94.56 97 VAL A N 1
ATOM 759 C CA . VAL A 1 97 ? 10.476 6.007 -8.773 1.00 94.56 97 VAL A CA 1
ATOM 760 C C . VAL A 1 97 ? 11.079 4.783 -8.086 1.00 94.56 97 VAL A C 1
ATOM 762 O O . VAL A 1 97 ? 11.512 4.862 -6.938 1.00 94.56 97 VAL A O 1
ATOM 765 N N . VAL A 1 98 ? 11.110 3.645 -8.778 1.00 94.06 98 VAL A N 1
ATOM 766 C CA . VAL A 1 98 ? 11.622 2.380 -8.238 1.00 94.06 98 VAL A CA 1
ATOM 767 C C . VAL A 1 98 ? 12.360 1.579 -9.306 1.00 94.06 98 VAL A C 1
ATOM 769 O O . VAL A 1 98 ? 11.966 1.562 -10.473 1.00 94.06 98 VAL A O 1
ATOM 772 N N . ALA A 1 99 ? 13.440 0.911 -8.907 1.00 92.50 99 ALA A N 1
ATOM 773 C CA . ALA A 1 99 ? 14.231 0.085 -9.802 1.00 92.50 99 ALA A CA 1
ATOM 774 C C . ALA A 1 99 ? 13.637 -1.318 -9.924 1.00 92.50 99 ALA A C 1
ATOM 776 O O . ALA A 1 99 ? 13.310 -1.942 -8.917 1.00 92.50 99 ALA A O 1
ATOM 777 N N . ILE A 1 100 ? 13.568 -1.847 -11.140 1.00 92.00 100 ILE A N 1
ATOM 778 C CA . ILE A 1 100 ? 13.167 -3.222 -11.426 1.00 92.00 100 ILE A CA 1
ATOM 779 C C . ILE A 1 100 ? 14.122 -4.193 -10.733 1.00 92.00 100 ILE A C 1
ATOM 781 O O . ILE A 1 100 ? 13.647 -5.111 -10.074 1.00 92.00 100 ILE A O 1
ATOM 785 N N . GLU A 1 101 ? 15.436 -3.950 -10.779 1.00 89.12 101 GLU A N 1
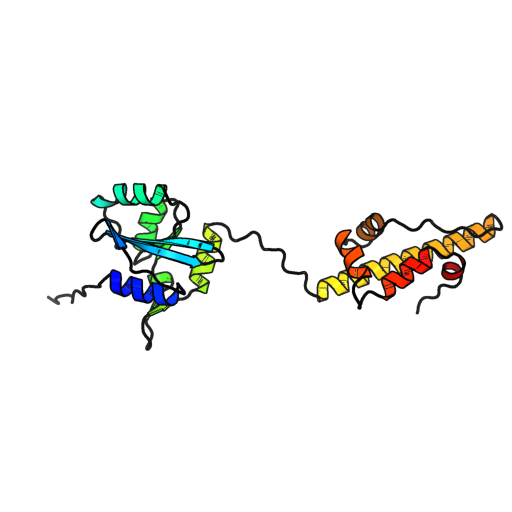ATOM 786 C CA . GLU A 1 101 ? 16.435 -4.811 -10.117 1.00 89.12 101 GLU A CA 1
ATOM 787 C C . GLU A 1 101 ? 16.243 -4.938 -8.595 1.00 89.12 101 GLU A C 1
ATOM 789 O O . GLU A 1 101 ? 16.757 -5.866 -7.983 1.00 89.12 101 GLU A O 1
ATOM 794 N N . SER A 1 102 ? 15.491 -4.024 -7.974 1.00 88.56 102 SER A N 1
ATOM 795 C CA . SER A 1 102 ? 15.241 -4.045 -6.530 1.00 88.56 102 SER A CA 1
ATOM 796 C C . SER A 1 102 ? 14.082 -4.948 -6.107 1.00 88.56 102 SER A C 1
ATOM 798 O O . SER A 1 102 ? 13.924 -5.213 -4.917 1.00 88.56 102 SER A O 1
ATOM 800 N N . PHE A 1 103 ? 13.231 -5.379 -7.045 1.00 90.12 103 PHE A N 1
ATOM 801 C CA . PHE A 1 103 ? 12.047 -6.183 -6.729 1.00 90.12 103 PHE A CA 1
ATOM 802 C C . PHE A 1 103 ? 11.788 -7.331 -7.705 1.00 90.12 103 PHE A C 1
ATOM 804 O O . PHE A 1 103 ? 11.026 -8.232 -7.364 1.00 90.12 103 PHE A O 1
ATOM 811 N N . ALA A 1 104 ? 12.355 -7.307 -8.907 1.00 91.31 104 ALA A N 1
ATOM 812 C CA . ALA A 1 104 ? 12.256 -8.395 -9.865 1.00 91.31 104 ALA A CA 1
ATOM 813 C C . ALA A 1 104 ? 13.481 -9.303 -9.754 1.00 91.31 104 ALA A C 1
ATOM 815 O O . ALA A 1 104 ? 14.598 -8.837 -9.540 1.00 91.31 104 ALA A O 1
ATOM 816 N N . PHE A 1 105 ? 13.266 -10.598 -9.934 1.00 88.25 105 PHE A N 1
ATOM 817 C CA . PHE A 1 105 ? 14.314 -11.612 -9.940 1.00 88.25 105 PHE A CA 1
ATOM 818 C C . PHE A 1 105 ? 14.077 -12.590 -11.090 1.00 88.25 105 PHE A C 1
ATOM 820 O O . PHE A 1 105 ? 12.994 -12.620 -11.676 1.00 88.25 105 PHE A O 1
ATOM 827 N N . LEU A 1 106 ? 15.099 -13.365 -11.437 1.00 86.94 106 LEU A N 1
ATOM 828 C CA . LEU A 1 106 ? 14.993 -14.440 -12.418 1.00 86.94 106 LEU A CA 1
ATOM 829 C C . LEU A 1 106 ? 15.129 -15.775 -11.683 1.00 86.94 106 LEU A C 1
ATOM 831 O O . LEU A 1 106 ? 16.083 -15.961 -10.928 1.00 86.94 106 LEU A O 1
ATOM 835 N N . ASP A 1 107 ? 14.181 -16.678 -11.895 1.00 83.38 107 ASP A N 1
ATOM 836 C CA . ASP A 1 107 ? 14.205 -18.053 -11.403 1.00 83.38 107 ASP A CA 1
ATOM 837 C C . ASP A 1 107 ? 14.042 -19.050 -12.566 1.00 83.38 107 ASP A C 1
ATOM 839 O O . ASP A 1 107 ? 14.087 -18.673 -13.741 1.00 83.38 107 ASP A O 1
ATOM 843 N N . ALA A 1 108 ? 13.901 -20.340 -12.245 1.00 82.19 108 ALA A N 1
ATOM 844 C CA . ALA A 1 108 ? 13.738 -21.399 -13.242 1.00 82.19 108 ALA A CA 1
ATOM 845 C C . ALA A 1 108 ? 12.439 -21.270 -14.065 1.00 82.19 108 ALA A C 1
ATOM 847 O O . ALA A 1 108 ? 12.398 -21.730 -15.205 1.00 82.19 108 ALA A O 1
ATOM 848 N N . ASP A 1 109 ? 11.415 -20.611 -13.517 1.00 82.88 109 ASP A N 1
ATOM 849 C CA . ASP A 1 109 ? 10.104 -20.397 -14.137 1.00 82.88 109 ASP A CA 1
ATOM 850 C C . ASP A 1 109 ? 10.009 -19.026 -14.841 1.00 82.88 109 ASP A C 1
ATOM 852 O O . ASP A 1 109 ? 8.970 -18.663 -15.409 1.00 82.88 109 ASP A O 1
ATOM 856 N N . GLY A 1 110 ? 11.100 -18.254 -14.832 1.00 86.56 110 GLY A N 1
ATOM 857 C CA . GLY A 1 110 ? 11.250 -16.981 -15.522 1.00 86.56 110 GLY A CA 1
ATOM 858 C C . GLY A 1 110 ? 11.314 -15.786 -14.573 1.00 86.56 110 GLY A C 1
ATOM 859 O O . GLY A 1 110 ? 12.047 -15.775 -13.590 1.00 86.56 110 GLY A O 1
ATOM 860 N N . VAL A 1 111 ? 10.618 -14.702 -14.924 1.00 89.19 111 VAL A N 1
ATOM 861 C CA . VAL A 1 111 ? 10.673 -13.450 -14.152 1.00 89.19 111 VAL A CA 1
ATOM 862 C C . VAL A 1 111 ? 9.761 -13.545 -12.931 1.00 89.19 111 VAL A C 1
ATOM 864 O O . VAL A 1 111 ? 8.536 -13.590 -13.068 1.00 89.19 111 VAL A O 1
ATOM 867 N N . GLY A 1 112 ? 10.354 -13.512 -11.742 1.00 87.75 112 GLY A N 1
ATOM 868 C CA . GLY A 1 112 ? 9.685 -13.377 -10.455 1.00 87.75 112 GLY A CA 1
ATOM 869 C C . GLY A 1 112 ? 9.624 -11.924 -9.973 1.00 87.75 112 GLY A C 1
ATOM 870 O O . GLY A 1 112 ? 10.385 -11.063 -10.418 1.00 87.75 112 GLY A O 1
ATOM 871 N N . VAL A 1 113 ? 8.687 -11.630 -9.062 1.00 91.50 113 VAL A N 1
ATOM 872 C CA . VAL A 1 113 ? 8.512 -10.294 -8.469 1.00 91.50 113 VAL A CA 1
ATOM 873 C C . VAL A 1 113 ? 8.217 -10.392 -6.971 1.00 91.50 113 VAL A C 1
ATOM 875 O O . VAL A 1 113 ? 7.224 -10.991 -6.559 1.00 91.50 113 VAL A O 1
ATOM 878 N N . HIS A 1 114 ? 9.023 -9.718 -6.152 1.00 89.25 114 HIS A N 1
ATOM 879 C CA . HIS A 1 114 ? 8.765 -9.467 -4.735 1.00 89.25 114 HIS A CA 1
ATOM 880 C C . HIS A 1 114 ? 7.688 -8.387 -4.567 1.00 89.25 114 HIS A C 1
ATOM 882 O O . HIS A 1 114 ? 7.966 -7.222 -4.269 1.00 89.25 114 HIS A O 1
ATOM 888 N N . ARG A 1 115 ? 6.427 -8.782 -4.771 1.00 90.00 115 ARG A N 1
ATOM 889 C CA . ARG A 1 115 ? 5.267 -7.883 -4.706 1.00 90.00 115 ARG A CA 1
ATOM 890 C C . ARG A 1 115 ? 5.162 -7.150 -3.368 1.00 90.00 115 ARG A C 1
ATOM 892 O O . ARG A 1 115 ? 4.960 -5.941 -3.370 1.00 90.00 115 ARG A O 1
ATOM 899 N N . ASP A 1 116 ? 5.343 -7.851 -2.252 1.00 83.44 116 ASP A N 1
ATOM 900 C CA . ASP A 1 116 ? 5.194 -7.265 -0.913 1.00 83.44 116 ASP A CA 1
ATOM 901 C C . ASP A 1 116 ? 6.223 -6.161 -0.645 1.00 83.44 116 ASP A C 1
ATOM 903 O O . ASP A 1 116 ? 5.896 -5.119 -0.079 1.00 83.44 116 ASP A O 1
ATOM 907 N N . LEU A 1 117 ? 7.463 -6.347 -1.112 1.00 85.31 117 LEU A N 1
ATOM 908 C CA . LEU A 1 117 ? 8.514 -5.334 -1.018 1.00 85.31 117 LEU A CA 1
ATOM 909 C C . LEU A 1 117 ? 8.132 -4.071 -1.799 1.00 85.31 117 LEU A C 1
ATOM 911 O O . LEU A 1 117 ? 8.247 -2.957 -1.284 1.00 85.31 117 LEU A O 1
ATOM 915 N N . LEU A 1 118 ? 7.643 -4.249 -3.029 1.00 90.12 118 LEU A N 1
ATOM 916 C CA . LEU A 1 118 ? 7.186 -3.148 -3.870 1.00 90.12 118 LEU A CA 1
ATOM 917 C C . LEU A 1 118 ? 5.998 -2.413 -3.233 1.00 90.12 118 LEU A C 1
ATOM 919 O O . LEU A 1 118 ? 6.010 -1.185 -3.155 1.00 90.12 118 LEU A O 1
ATOM 923 N N . GLU A 1 119 ? 4.994 -3.142 -2.742 1.00 90.62 119 GLU A N 1
ATOM 924 C CA . GLU A 1 119 ? 3.827 -2.544 -2.089 1.00 90.62 119 GLU A CA 1
ATOM 925 C C . GLU A 1 119 ? 4.221 -1.780 -0.816 1.00 90.62 119 GLU A C 1
ATOM 927 O O . GLU A 1 119 ? 3.777 -0.647 -0.638 1.00 90.62 119 GLU A O 1
ATOM 932 N N . ASN A 1 120 ? 5.128 -2.312 0.007 1.00 84.19 120 ASN A N 1
ATOM 933 C CA . ASN A 1 120 ? 5.642 -1.609 1.185 1.00 84.19 120 ASN A CA 1
ATOM 934 C C . ASN A 1 120 ? 6.357 -0.299 0.821 1.00 84.19 120 ASN A C 1
ATOM 936 O O . ASN A 1 120 ? 6.089 0.728 1.442 1.00 84.19 120 ASN A O 1
ATOM 940 N N . ARG A 1 121 ? 7.200 -0.286 -0.222 1.00 87.94 121 ARG A N 1
ATOM 941 C CA . ARG A 1 121 ? 7.861 0.949 -0.695 1.00 87.94 121 ARG A CA 1
ATOM 942 C C . ARG A 1 121 ? 6.848 1.986 -1.195 1.00 87.94 121 ARG A C 1
ATOM 944 O O . ARG A 1 121 ? 6.992 3.171 -0.897 1.00 87.94 121 ARG A O 1
ATOM 951 N N . ILE A 1 122 ? 5.809 1.549 -1.912 1.00 91.94 122 ILE A N 1
ATOM 952 C CA . ILE A 1 122 ? 4.720 2.421 -2.388 1.00 91.94 122 ILE A CA 1
ATOM 953 C C . ILE A 1 122 ? 3.975 3.045 -1.203 1.00 91.94 122 ILE A C 1
ATOM 955 O O . ILE A 1 122 ? 3.695 4.245 -1.219 1.00 91.94 122 ILE A O 1
ATOM 959 N N . LEU A 1 123 ? 3.674 2.250 -0.173 1.00 89.88 123 LEU A N 1
ATOM 960 C CA . LEU A 1 123 ? 3.038 2.726 1.054 1.00 89.88 123 LEU A CA 1
ATOM 961 C C . LEU A 1 123 ? 3.923 3.737 1.788 1.00 89.88 123 LEU A C 1
ATOM 963 O O . LEU A 1 123 ? 3.436 4.788 2.189 1.00 89.88 123 LEU A O 1
ATOM 967 N N . SER A 1 124 ? 5.220 3.469 1.931 1.00 85.56 124 SER A N 1
ATOM 968 C CA . SER A 1 124 ? 6.147 4.417 2.557 1.00 85.56 124 SER A CA 1
ATOM 969 C C . SER A 1 124 ? 6.225 5.746 1.803 1.00 85.56 124 SER A C 1
ATOM 971 O O . SER A 1 124 ? 6.292 6.791 2.441 1.00 85.56 124 SER A O 1
ATOM 973 N N . PHE A 1 125 ? 6.178 5.726 0.466 1.00 88.81 125 PHE A N 1
ATOM 974 C CA . PHE A 1 125 ? 6.302 6.935 -0.351 1.00 88.81 125 PHE A CA 1
ATOM 975 C C . PHE A 1 125 ? 5.029 7.783 -0.390 1.00 88.81 125 PHE A C 1
ATOM 977 O O . PHE A 1 125 ? 5.067 8.979 -0.119 1.00 88.81 125 PHE A O 1
ATOM 984 N N . PHE A 1 126 ? 3.883 7.186 -0.728 1.00 87.62 126 PHE A N 1
ATOM 985 C CA . PHE A 1 126 ? 2.631 7.944 -0.862 1.00 87.62 126 PHE A CA 1
ATOM 986 C C . PHE A 1 126 ? 1.959 8.246 0.483 1.00 87.62 126 PHE A C 1
ATOM 988 O O . PHE A 1 126 ? 0.913 8.899 0.510 1.00 87.62 126 PHE A O 1
ATOM 995 N N . GLY A 1 127 ? 2.538 7.752 1.579 1.00 76.38 127 GLY A N 1
ATOM 996 C CA . GLY A 1 127 ? 1.838 7.572 2.836 1.00 76.38 127 GLY A CA 1
ATOM 997 C C . GLY A 1 127 ? 0.904 6.374 2.718 1.00 76.38 127 GLY A C 1
ATOM 998 O O . GLY A 1 127 ? 0.029 6.322 1.850 1.00 76.38 127 GLY A O 1
ATOM 999 N N . GLY A 1 128 ? 1.095 5.378 3.582 1.00 59.19 128 GLY A N 1
ATOM 1000 C CA . GLY A 1 128 ? 0.203 4.231 3.611 1.00 59.19 128 GLY A CA 1
ATOM 1001 C C . GLY A 1 128 ? -1.221 4.697 3.916 1.00 59.19 128 GLY A C 1
ATOM 1002 O O . GLY A 1 128 ? -1.416 5.815 4.414 1.00 59.19 128 GLY A O 1
ATOM 1003 N N . PRO A 1 129 ? -2.252 3.873 3.663 1.00 51.06 129 PRO A N 1
ATOM 1004 C CA . PRO A 1 129 ? -3.548 4.179 4.229 1.00 51.06 129 PRO A CA 1
ATOM 1005 C C . PRO A 1 129 ? -3.317 4.372 5.728 1.00 51.06 129 PRO A C 1
ATOM 1007 O O . PRO A 1 129 ? -2.705 3.504 6.358 1.00 51.06 129 PRO A O 1
ATOM 1010 N N . LYS A 1 130 ? -3.775 5.507 6.293 1.00 46.81 130 LYS A N 1
ATOM 1011 C CA . LYS A 1 130 ? -3.961 5.617 7.748 1.00 46.81 130 LYS A CA 1
ATOM 1012 C C . LYS A 1 130 ? -4.548 4.275 8.158 1.00 46.81 130 LYS A C 1
ATOM 1014 O O . LYS A 1 130 ? -5.561 3.913 7.546 1.00 46.81 130 LYS A O 1
ATOM 1019 N N . PRO A 1 131 ? -3.891 3.504 9.042 1.00 40.59 131 PRO A N 1
ATOM 1020 C CA . PRO A 1 131 ? -4.283 2.130 9.282 1.00 40.59 131 PRO A CA 1
ATOM 1021 C C . PRO A 1 131 ? -5.785 2.139 9.520 1.00 40.59 131 PRO A C 1
ATOM 1023 O O . PRO A 1 131 ? -6.252 2.794 10.453 1.00 40.59 131 PRO A O 1
ATOM 1026 N N . LYS A 1 132 ? -6.557 1.506 8.618 1.00 45.47 132 LYS A N 1
ATOM 1027 C CA . LYS A 1 132 ? -7.966 1.236 8.898 1.00 45.47 132 LYS A CA 1
ATOM 1028 C C . LYS A 1 132 ? -7.916 0.541 10.239 1.00 45.47 132 LYS A C 1
ATOM 1030 O O . LYS A 1 132 ? -7.254 -0.496 10.323 1.00 45.47 132 LYS A O 1
ATOM 1035 N N . ALA A 1 133 ? -8.492 1.171 11.265 1.00 42.56 133 ALA A N 1
ATOM 1036 C CA . ALA A 1 133 ? -8.481 0.644 12.616 1.00 42.56 133 ALA A CA 1
ATOM 1037 C C . ALA A 1 133 ? -8.800 -0.843 12.502 1.00 42.56 133 ALA A C 1
ATOM 1039 O O . ALA A 1 133 ? -9.876 -1.209 12.015 1.00 42.56 133 ALA A O 1
ATOM 1040 N N . ARG A 1 134 ? -7.808 -1.694 12.804 1.00 43.66 134 ARG A N 1
ATOM 1041 C CA . ARG A 1 134 ? -8.013 -3.140 12.767 1.00 43.66 134 ARG A CA 1
ATOM 1042 C C . ARG A 1 134 ? -9.244 -3.387 13.638 1.00 43.66 134 ARG A C 1
ATOM 1044 O O . ARG A 1 134 ? -9.334 -2.751 14.693 1.00 43.66 134 ARG A O 1
ATOM 1051 N N . PRO A 1 135 ? -10.205 -4.235 13.234 1.00 44.03 135 PRO A N 1
ATOM 1052 C CA . PRO A 1 135 ? -11.263 -4.612 14.154 1.00 44.03 135 PRO A CA 1
ATOM 1053 C C . PRO A 1 135 ? -10.566 -5.110 15.421 1.00 44.03 135 PRO A C 1
ATOM 1055 O O . PRO A 1 135 ? -9.770 -6.049 15.349 1.00 44.03 135 PRO A O 1
ATOM 1058 N N . LYS A 1 136 ? -10.761 -4.382 16.534 1.00 50.62 136 LYS A N 1
ATOM 1059 C CA . LYS A 1 136 ? -10.173 -4.688 17.846 1.00 50.62 136 LYS A CA 1
ATOM 1060 C C . LYS A 1 136 ? -10.336 -6.197 18.035 1.00 50.62 136 LYS A C 1
ATOM 1062 O O . LYS A 1 136 ? -11.465 -6.693 17.946 1.00 50.62 136 LYS A O 1
ATOM 1067 N N . ARG A 1 137 ? -9.211 -6.913 18.182 1.00 50.19 137 ARG A N 1
ATOM 1068 C CA . ARG A 1 137 ? -9.171 -8.364 18.423 1.00 50.19 137 ARG A CA 1
ATOM 1069 C C . ARG A 1 137 ? -10.246 -8.721 19.450 1.00 50.19 137 ARG A C 1
ATOM 1071 O O . ARG A 1 137 ? -10.471 -7.953 20.379 1.00 50.19 137 ARG A O 1
ATOM 1078 N N . ARG A 1 138 ? -10.882 -9.884 19.303 1.00 52.94 138 ARG A N 1
ATOM 1079 C CA . ARG A 1 138 ? -11.882 -10.409 20.253 1.00 52.94 138 ARG A CA 1
ATOM 1080 C C . ARG A 1 138 ? -11.376 -10.358 21.712 1.00 52.94 138 ARG A C 1
ATOM 1082 O O . ARG A 1 138 ? -12.150 -10.030 22.598 1.00 52.94 138 ARG A O 1
ATOM 1089 N N . GLU A 1 139 ? -10.064 -10.522 21.909 1.00 54.97 139 GLU A N 1
ATOM 1090 C CA . GLU A 1 139 ? -9.326 -10.303 23.170 1.00 54.97 139 GLU A CA 1
ATOM 1091 C C . GLU A 1 139 ? -9.523 -8.897 23.767 1.00 54.97 139 GLU A C 1
ATOM 1093 O O . GLU A 1 139 ? -9.806 -8.757 24.949 1.00 54.97 139 GLU A O 1
ATOM 1098 N N . SER A 1 140 ? -9.470 -7.842 22.950 1.00 64.62 140 SER A N 1
ATOM 1099 C CA . SER A 1 140 ? -9.709 -6.474 23.423 1.00 64.62 140 SER A CA 1
ATOM 1100 C C . SER A 1 140 ? -11.175 -6.209 23.766 1.00 64.62 140 SER A C 1
ATOM 1102 O O . SER A 1 140 ? -11.443 -5.255 24.486 1.00 64.62 140 SER A O 1
ATOM 1104 N N . ARG A 1 141 ? -12.124 -6.998 23.246 1.00 73.12 141 ARG A N 1
ATOM 1105 C CA . ARG A 1 141 ? -13.537 -6.870 23.627 1.00 73.12 141 ARG A CA 1
ATOM 1106 C C . ARG A 1 141 ? -13.826 -7.572 24.945 1.00 73.12 141 ARG A C 1
ATOM 1108 O O . ARG A 1 141 ? -14.588 -7.030 25.727 1.00 73.12 141 ARG A O 1
ATOM 1115 N N . LEU A 1 142 ? -13.216 -8.732 25.183 1.00 78.69 142 LEU A N 1
ATOM 1116 C CA . LEU A 1 142 ? -13.275 -9.381 26.492 1.00 78.69 142 LEU A CA 1
ATOM 1117 C C . LEU A 1 142 ? -12.684 -8.466 27.569 1.00 78.69 142 LEU A C 1
ATOM 1119 O O . LEU A 1 142 ? -13.349 -8.236 28.566 1.00 78.69 142 LEU A O 1
ATOM 1123 N N . GLY A 1 143 ? -11.549 -7.811 27.297 1.00 82.19 143 GLY A N 1
ATOM 1124 C CA . GLY A 1 143 ? -11.006 -6.795 28.207 1.00 82.19 143 GLY A CA 1
ATOM 1125 C C . GLY A 1 143 ? -11.938 -5.591 28.427 1.00 82.19 143 GLY A C 1
ATOM 1126 O O . GLY A 1 143 ? -12.095 -5.141 29.557 1.00 82.19 143 GLY A O 1
ATOM 1127 N N . ASP A 1 144 ? -12.606 -5.087 27.377 1.00 84.00 144 ASP A N 1
ATOM 1128 C CA . ASP A 1 144 ? -13.614 -4.021 27.527 1.00 84.00 144 ASP A CA 1
ATOM 1129 C C . ASP A 1 144 ? -14.840 -4.514 28.352 1.00 84.00 144 ASP A C 1
ATOM 1131 O O . ASP A 1 144 ? -15.418 -3.729 29.101 1.00 84.00 144 ASP A O 1
ATOM 1135 N N . ILE A 1 145 ? -15.241 -5.793 28.236 1.00 85.81 145 ILE A N 1
ATOM 1136 C CA . ILE A 1 145 ? -16.325 -6.409 29.030 1.00 85.81 145 ILE A CA 1
ATOM 1137 C C . ILE A 1 145 ? -15.911 -6.533 30.500 1.00 85.81 145 ILE A C 1
ATOM 1139 O O . ILE A 1 145 ? -16.652 -6.078 31.363 1.00 85.81 145 ILE A O 1
ATOM 1143 N N . GLU A 1 146 ? -14.727 -7.076 30.783 1.00 87.12 146 GLU A N 1
ATOM 1144 C CA . GLU A 1 146 ? -14.196 -7.242 32.144 1.00 87.12 146 GLU A CA 1
ATOM 1145 C C . GLU A 1 146 ? -14.069 -5.897 32.873 1.00 87.12 146 GLU A C 1
ATOM 1147 O O . GLU A 1 146 ? -14.516 -5.762 34.012 1.00 87.12 146 GLU A O 1
ATOM 1152 N N . ALA A 1 147 ? -13.543 -4.870 32.196 1.00 86.00 147 ALA A N 1
ATOM 1153 C CA . ALA A 1 147 ? -13.448 -3.521 32.754 1.00 86.00 147 ALA A CA 1
ATOM 1154 C C . ALA A 1 147 ? -14.831 -2.938 33.094 1.00 86.00 147 ALA A C 1
ATOM 1156 O O . ALA A 1 147 ? -15.012 -2.312 34.139 1.00 86.00 147 ALA A O 1
ATOM 1157 N N . LEU A 1 148 ? -15.830 -3.166 32.234 1.00 89.00 148 LEU A N 1
ATOM 1158 C CA . LEU A 1 148 ? -17.203 -2.736 32.497 1.00 89.00 148 LEU A CA 1
ATOM 1159 C C . LEU A 1 148 ? -17.838 -3.518 33.655 1.00 89.00 148 LEU A C 1
ATOM 1161 O O . LEU A 1 148 ? -18.522 -2.911 34.475 1.00 89.00 148 LEU A O 1
ATOM 1165 N N . GLU A 1 149 ? -17.604 -4.828 33.761 1.00 89.00 149 GLU A N 1
ATOM 1166 C CA . GLU A 1 149 ? -18.114 -5.647 34.868 1.00 89.00 149 GLU A CA 1
ATOM 1167 C C . GLU A 1 149 ? -17.549 -5.184 36.213 1.00 89.00 149 GLU A C 1
ATOM 1169 O O . GLU A 1 149 ? -18.290 -5.075 37.195 1.00 89.00 149 GLU 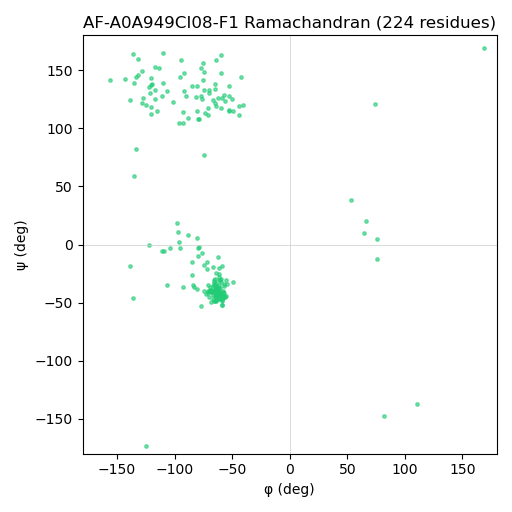A O 1
ATOM 1174 N N . GLN A 1 150 ? -16.259 -4.848 36.259 1.00 87.94 150 GLN A N 1
ATOM 1175 C CA . GLN A 1 150 ? -15.613 -4.335 37.463 1.00 87.94 150 GLN A CA 1
ATOM 1176 C C . GLN A 1 150 ? -16.225 -2.999 37.912 1.00 87.94 150 GLN A C 1
ATOM 1178 O O . GLN A 1 150 ? -16.470 -2.800 39.104 1.00 87.94 150 GLN A O 1
ATOM 1183 N N . GLU A 1 151 ? -16.529 -2.102 36.976 1.00 89.88 151 GLU A N 1
ATOM 1184 C CA . GLU A 1 151 ? -17.205 -0.839 37.287 1.00 89.88 151 GLU A CA 1
ATOM 1185 C C . GLU A 1 151 ? -18.662 -1.040 37.724 1.00 89.88 151 GLU A C 1
ATOM 1187 O O . GLU A 1 151 ? -19.110 -0.392 38.672 1.00 89.88 151 GLU A O 1
ATOM 1192 N N . PHE A 1 152 ? -19.408 -1.965 37.105 1.00 88.75 152 PHE A N 1
ATOM 1193 C CA . PHE A 1 152 ? -20.765 -2.295 37.567 1.00 88.75 152 PHE A CA 1
ATOM 1194 C C . PHE A 1 152 ? -20.760 -2.846 38.981 1.00 88.75 152 PHE A C 1
ATOM 1196 O O . PHE A 1 152 ? -21.598 -2.466 39.793 1.00 88.75 152 PHE A O 1
ATOM 1203 N N . THR A 1 153 ? -19.798 -3.710 39.280 1.00 88.00 153 THR A N 1
ATOM 1204 C CA . THR A 1 153 ? -19.636 -4.305 40.603 1.00 88.00 153 THR A CA 1
ATOM 1205 C C . THR A 1 153 ? -19.436 -3.216 41.657 1.00 88.00 153 THR A C 1
ATOM 1207 O O . THR A 1 153 ? -20.151 -3.169 42.656 1.00 88.00 153 THR A O 1
ATOM 1210 N N . GLN A 1 154 ? -18.525 -2.274 41.399 1.00 88.38 154 GLN A N 1
ATOM 1211 C CA . GLN A 1 154 ? -18.287 -1.137 42.289 1.00 88.38 154 GLN A CA 1
ATOM 1212 C C . GLN A 1 154 ? -19.525 -0.246 42.440 1.00 88.38 154 GLN A C 1
ATOM 1214 O O . GLN A 1 154 ? -19.854 0.170 43.552 1.00 88.38 154 GLN A O 1
ATOM 1219 N N . HIS A 1 155 ? -20.236 0.027 41.344 1.00 89.19 155 HIS A N 1
ATOM 1220 C CA . HIS A 1 155 ? -21.444 0.841 41.392 1.00 89.19 155 HIS A CA 1
ATOM 1221 C C . HIS A 1 155 ? -22.564 0.176 42.200 1.00 89.19 155 HIS A C 1
ATOM 1223 O O . HIS A 1 155 ? -23.172 0.844 43.032 1.00 89.19 155 HIS A O 1
ATOM 1229 N N . LEU A 1 156 ? -22.811 -1.123 42.004 1.00 88.56 156 LEU A N 1
ATOM 1230 C CA . LEU A 1 156 ? -23.833 -1.866 42.745 1.00 88.56 156 LEU A CA 1
ATOM 1231 C C . LEU A 1 156 ? -23.513 -1.941 44.240 1.00 88.56 156 LEU A C 1
ATOM 1233 O O . LEU A 1 156 ? -24.414 -1.760 45.056 1.00 88.56 156 LEU A O 1
ATOM 1237 N N . ARG A 1 157 ? -22.237 -2.120 44.612 1.00 88.00 157 ARG A N 1
ATOM 1238 C CA . ARG A 1 157 ? -21.797 -2.021 46.014 1.00 88.00 157 ARG A CA 1
ATOM 1239 C C . ARG A 1 157 ? -22.114 -0.648 46.600 1.00 88.00 157 ARG A C 1
ATOM 1241 O O . ARG A 1 157 ? -22.799 -0.564 47.612 1.00 88.00 157 ARG A O 1
ATOM 1248 N N . ALA A 1 158 ? -21.706 0.423 45.918 1.00 87.12 158 ALA A N 1
ATOM 1249 C CA . ALA A 1 158 ? -21.976 1.785 46.372 1.00 87.12 158 ALA A CA 1
ATOM 1250 C C . ALA A 1 158 ? -23.483 2.089 46.460 1.00 87.12 158 ALA A C 1
ATOM 1252 O O . ALA A 1 158 ? -23.925 2.767 47.385 1.00 87.12 158 ALA A O 1
ATOM 1253 N N . ALA A 1 159 ? -24.282 1.577 45.520 1.00 88.88 159 ALA A N 1
ATOM 1254 C CA . ALA A 1 159 ? -25.731 1.735 45.529 1.00 88.88 159 ALA A CA 1
ATOM 1255 C C . ALA A 1 159 ? -26.379 0.990 46.703 1.00 88.88 159 ALA A C 1
ATOM 1257 O O . ALA A 1 159 ? -27.270 1.536 47.355 1.00 88.88 159 ALA A O 1
ATOM 1258 N N . ARG A 1 160 ? -25.901 -0.219 47.015 1.00 87.12 160 ARG A N 1
ATOM 1259 C CA . ARG A 1 160 ? -26.347 -0.990 48.177 1.00 87.12 160 ARG A CA 1
ATOM 1260 C C . ARG A 1 160 ? -25.990 -0.291 49.483 1.00 87.12 160 ARG A C 1
ATOM 1262 O O . ARG A 1 160 ? -26.866 -0.123 50.329 1.00 87.12 160 ARG A O 1
ATOM 1269 N N . ASP A 1 161 ? -24.747 0.155 49.629 1.00 87.12 161 ASP A N 1
ATOM 1270 C CA . ASP A 1 161 ? -24.290 0.876 50.819 1.00 87.12 161 ASP A CA 1
ATOM 1271 C C . ASP A 1 161 ? -25.101 2.162 51.026 1.00 87.12 161 ASP A C 1
ATOM 1273 O O . ASP A 1 161 ? -25.538 2.462 52.140 1.00 87.12 161 ASP A O 1
ATOM 1277 N N . TYR A 1 162 ? -25.387 2.888 49.942 1.00 88.12 162 TYR A N 1
ATOM 1278 C CA . TYR A 1 162 ? -26.250 4.066 49.967 1.00 88.12 162 TYR A CA 1
ATOM 1279 C C . TYR A 1 162 ? -27.693 3.734 50.379 1.00 88.12 162 TYR A C 1
ATOM 1281 O O . TYR A 1 162 ? -28.263 4.428 51.226 1.00 88.12 162 TYR A O 1
ATOM 1289 N N . ALA A 1 163 ? -28.282 2.663 49.842 1.00 88.12 163 ALA A N 1
ATOM 1290 C CA . ALA A 1 163 ? -29.635 2.230 50.193 1.00 88.12 163 ALA A CA 1
ATOM 1291 C C . ALA A 1 163 ? -29.745 1.824 51.674 1.00 88.12 163 ALA A C 1
ATOM 1293 O O . ALA A 1 163 ? -30.701 2.204 52.350 1.00 88.12 163 ALA A O 1
ATOM 1294 N N . VAL A 1 164 ? -28.745 1.109 52.202 1.00 86.94 164 VAL A N 1
ATOM 1295 C CA . VAL A 1 164 ? -28.676 0.742 53.627 1.00 86.94 164 VAL A CA 1
ATOM 1296 C C . VAL A 1 164 ? -28.513 1.988 54.496 1.00 86.94 164 VAL A C 1
ATOM 1298 O O . VAL A 1 164 ? -29.302 2.201 55.411 1.00 86.94 164 VAL A O 1
ATOM 1301 N N . THR A 1 165 ? -27.574 2.871 54.154 1.00 88.38 165 THR A N 1
ATOM 1302 C CA . THR A 1 165 ? -27.308 4.099 54.921 1.00 88.38 165 THR A CA 1
ATOM 1303 C C . THR A 1 165 ? -28.530 5.018 54.960 1.00 88.38 165 THR A C 1
ATOM 1305 O O . THR A 1 165 ? -28.872 5.576 55.999 1.00 88.38 165 THR A O 1
ATOM 1308 N N . THR A 1 166 ? -29.233 5.176 53.837 1.00 88.44 166 THR A N 1
ATOM 1309 C CA . THR A 1 166 ? -30.443 6.011 53.776 1.00 88.44 166 THR A CA 1
ATOM 1310 C C . THR A 1 166 ? -31.608 5.404 54.545 1.00 88.44 166 THR A C 1
ATOM 1312 O O . THR A 1 166 ? -32.328 6.147 55.215 1.00 88.44 166 THR A O 1
ATOM 1315 N N . ARG A 1 167 ? -31.759 4.075 54.539 1.00 88.31 167 ARG A N 1
ATOM 1316 C CA . ARG A 1 167 ? -32.723 3.386 55.403 1.00 88.31 167 ARG A CA 1
ATOM 1317 C C . ARG A 1 167 ? -32.417 3.621 56.878 1.00 88.31 167 ARG A C 1
ATOM 1319 O O . ARG A 1 167 ? -33.331 3.942 57.626 1.00 88.31 167 ARG A O 1
ATOM 1326 N N . ASP A 1 168 ? -31.157 3.515 57.278 1.00 86.62 168 ASP A N 1
ATOM 1327 C CA . ASP A 1 168 ? -30.767 3.643 58.683 1.00 86.62 168 ASP A CA 1
ATOM 1328 C C . ASP A 1 168 ? -30.904 5.097 59.181 1.00 86.62 168 ASP A C 1
ATOM 1330 O O . ASP A 1 168 ? -31.311 5.328 60.317 1.00 86.62 168 ASP A O 1
ATOM 1334 N N . LEU A 1 169 ? -30.637 6.088 58.319 1.00 87.88 169 LEU A N 1
ATOM 1335 C CA . LEU A 1 169 ? -30.735 7.514 58.660 1.00 87.88 169 LEU A CA 1
ATOM 1336 C C . LEU A 1 169 ? -32.151 8.094 58.551 1.00 87.88 169 LEU A C 1
ATOM 1338 O O . LEU A 1 169 ? -32.507 8.992 59.309 1.00 87.88 169 LEU A O 1
ATOM 1342 N N . THR A 1 170 ? -32.939 7.649 57.570 1.00 84.81 170 THR A N 1
ATOM 1343 C CA . THR A 1 170 ? -34.226 8.282 57.214 1.00 84.81 170 THR A CA 1
ATOM 1344 C C . THR A 1 170 ? -35.422 7.336 57.297 1.00 84.81 170 THR A C 1
ATOM 1346 O O . THR A 1 170 ? -36.547 7.738 57.007 1.00 84.81 170 THR A O 1
ATOM 1349 N N . GLY A 1 171 ? -35.199 6.070 57.655 1.00 83.75 171 GLY A N 1
ATOM 1350 C CA . GLY A 1 171 ? -36.219 5.020 57.706 1.00 83.75 171 GLY A CA 1
ATOM 1351 C C . GLY A 1 171 ? -36.633 4.468 56.339 1.00 83.75 171 GLY A C 1
ATOM 1352 O O . GLY A 1 171 ? -37.286 3.431 56.284 1.00 83.75 171 GLY A O 1
ATOM 1353 N N . THR A 1 172 ? -36.251 5.120 55.232 1.00 82.56 172 THR A N 1
ATOM 1354 C CA . THR A 1 172 ? -36.635 4.719 53.869 1.00 82.56 172 THR A CA 1
ATOM 1355 C C . THR A 1 172 ? -35.392 4.518 52.995 1.00 82.56 172 THR A C 1
ATOM 1357 O O . THR A 1 172 ? -34.631 5.474 52.812 1.00 82.56 172 THR A O 1
ATOM 1360 N N . PRO A 1 173 ? -35.163 3.314 52.438 1.00 84.38 173 PRO A N 1
ATOM 1361 C CA . PRO A 1 173 ? -34.059 3.083 51.513 1.00 84.38 173 PRO A CA 1
ATOM 1362 C C . PRO A 1 173 ? -34.263 3.889 50.227 1.00 84.38 173 PRO A C 1
ATOM 1364 O O . PRO A 1 173 ? -35.370 3.956 49.690 1.00 84.38 173 PRO A O 1
ATOM 1367 N N . LYS A 1 174 ? -33.190 4.499 49.722 1.00 85.50 174 LYS A N 1
ATOM 1368 C CA . LYS A 1 174 ? -33.197 5.239 48.456 1.00 85.50 174 LYS A CA 1
ATOM 1369 C C . LYS A 1 174 ? -32.204 4.649 47.469 1.00 85.50 174 LYS A C 1
ATOM 1371 O O . LYS A 1 174 ? -31.103 4.252 47.843 1.00 85.50 174 LYS A O 1
ATOM 1376 N N . LEU A 1 175 ? -32.595 4.652 46.198 1.00 86.69 175 LEU A N 1
ATOM 1377 C CA . LEU A 1 175 ? -31.745 4.218 45.100 1.00 86.69 175 LEU A CA 1
ATOM 1378 C C . LEU A 1 175 ? -30.674 5.276 44.815 1.00 86.69 175 LEU A C 1
ATOM 1380 O O . LEU A 1 175 ? -30.983 6.465 44.686 1.00 86.69 175 LEU A O 1
ATOM 1384 N N . LEU A 1 176 ? -29.422 4.842 44.682 1.00 86.12 176 LEU A N 1
ATOM 1385 C CA . LEU A 1 176 ? -28.387 5.692 44.109 1.00 86.12 176 LEU A CA 1
ATOM 1386 C C . LEU A 1 176 ? -28.676 5.853 42.606 1.00 86.12 176 LEU A C 1
ATOM 1388 O O . LEU A 1 176 ? -28.878 4.840 41.936 1.00 86.12 176 LEU A O 1
ATOM 1392 N N . PRO A 1 177 ? -28.687 7.077 42.047 1.00 84.19 177 PRO A N 1
ATOM 1393 C CA . PRO A 1 177 ? -28.969 7.267 40.632 1.00 84.19 177 PRO A CA 1
ATOM 1394 C C . PRO A 1 177 ? -28.001 6.473 39.755 1.00 84.19 177 PRO A C 1
ATOM 1396 O O . PRO A 1 177 ? -26.779 6.596 39.896 1.00 84.19 177 PRO A O 1
ATOM 1399 N N . ARG A 1 178 ? -28.554 5.687 38.827 1.00 85.31 178 ARG A N 1
ATOM 1400 C CA . ARG A 1 178 ? -27.766 4.935 37.852 1.00 85.31 178 ARG A CA 1
ATOM 1401 C C . ARG A 1 178 ? -26.976 5.909 36.961 1.00 85.31 178 ARG A C 1
ATOM 1403 O O . ARG A 1 178 ? -27.588 6.779 36.336 1.00 85.31 178 ARG A O 1
ATOM 1410 N N . PRO A 1 179 ? -25.644 5.761 36.850 1.00 83.94 179 PRO A N 1
ATOM 1411 C CA . PRO A 1 179 ? -24.838 6.553 35.941 1.00 83.94 179 PRO A CA 1
ATOM 1412 C C . PRO A 1 179 ? -25.287 6.351 34.497 1.00 83.94 179 PRO A C 1
ATOM 1414 O O . PRO A 1 179 ? -25.705 5.267 34.081 1.00 83.94 179 PRO A O 1
ATOM 1417 N N . THR A 1 180 ? -25.148 7.396 33.698 1.00 86.94 180 THR A N 1
ATOM 1418 C CA . THR A 1 180 ? -25.371 7.314 32.258 1.00 86.94 180 THR A CA 1
ATOM 1419 C C . THR A 1 180 ? -24.351 6.373 31.607 1.00 86.94 180 THR A C 1
ATOM 1421 O O . THR A 1 180 ? -23.261 6.123 32.128 1.00 86.94 180 THR A O 1
ATOM 1424 N N . ARG A 1 181 ? -24.669 5.856 30.413 1.00 84.56 181 ARG A N 1
ATOM 1425 C CA . ARG A 1 181 ? -23.734 4.997 29.659 1.00 84.56 181 ARG A CA 1
ATOM 1426 C C . ARG A 1 181 ? -22.418 5.707 29.328 1.00 84.56 181 ARG A C 1
ATOM 1428 O O . ARG A 1 181 ? -21.387 5.050 29.227 1.00 84.56 181 ARG A O 1
ATOM 1435 N N . GLU A 1 182 ? -22.452 7.027 29.160 1.00 85.62 182 GLU A N 1
ATOM 1436 C CA . GLU A 1 182 ? -21.260 7.843 28.914 1.00 85.62 182 GLU A CA 1
ATOM 1437 C C . GLU A 1 182 ? -20.381 7.959 30.162 1.00 85.62 182 GLU A C 1
ATOM 1439 O O . GLU A 1 182 ? -19.162 7.805 30.074 1.00 85.62 182 GLU A O 1
ATOM 1444 N N . GLU A 1 183 ? -20.986 8.153 31.335 1.00 86.00 183 GLU A N 1
ATOM 1445 C CA . GLU A 1 183 ? -20.264 8.164 32.610 1.00 86.00 183 GLU A CA 1
ATOM 1446 C C . GLU A 1 183 ? -19.647 6.799 32.917 1.00 86.00 183 GLU A C 1
ATOM 1448 O O . GLU A 1 183 ? -18.486 6.735 33.319 1.00 86.00 183 GLU A O 1
ATOM 1453 N N . PHE A 1 184 ? -20.378 5.710 32.658 1.00 85.62 184 PHE A N 1
ATOM 1454 C CA . PHE A 1 184 ? -19.856 4.347 32.777 1.00 85.62 184 PHE A CA 1
ATOM 1455 C C . PHE A 1 184 ? -18.666 4.103 31.851 1.00 85.62 184 PHE A C 1
ATOM 1457 O O . PHE A 1 184 ? -17.641 3.587 32.289 1.00 85.62 184 PHE A O 1
ATOM 1464 N N . ALA A 1 185 ? -18.774 4.519 30.586 1.00 87.69 185 ALA A N 1
ATOM 1465 C CA . ALA A 1 185 ? -17.684 4.401 29.624 1.00 87.69 185 ALA A CA 1
ATOM 1466 C C . ALA A 1 185 ? -16.422 5.121 30.119 1.00 87.69 185 ALA A C 1
ATOM 1468 O O . ALA A 1 185 ? -15.327 4.560 30.089 1.00 87.69 185 ALA A O 1
ATOM 1469 N N . LYS A 1 186 ? -16.595 6.346 30.631 1.00 88.44 186 LYS A N 1
ATOM 1470 C CA . LYS A 1 186 ? -15.504 7.170 31.154 1.00 88.44 186 LYS A CA 1
ATOM 1471 C C . LYS A 1 186 ? -14.827 6.530 32.367 1.00 88.44 186 LYS A C 1
ATOM 1473 O O . LYS A 1 186 ? -13.602 6.546 32.426 1.00 88.44 186 LYS A O 1
ATOM 1478 N N . ARG A 1 187 ? -15.598 5.974 33.308 1.00 86.19 187 ARG A N 1
ATOM 1479 C CA . ARG A 1 187 ? -15.061 5.302 34.507 1.00 86.19 187 ARG A CA 1
ATOM 1480 C C . ARG A 1 187 ? -14.322 4.00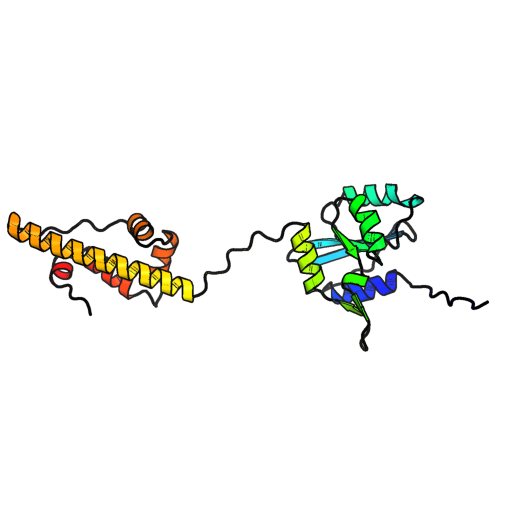7 34.160 1.00 86.19 187 ARG A C 1
ATOM 1482 O O . ARG A 1 187 ? -13.222 3.800 34.650 1.00 86.19 187 ARG A O 1
ATOM 1489 N N . ALA A 1 188 ? -14.855 3.220 33.225 1.00 84.12 188 ALA A N 1
ATOM 1490 C CA . ALA A 1 188 ? -14.242 1.974 32.758 1.00 84.12 188 ALA A CA 1
ATOM 1491 C C . ALA A 1 188 ? -13.082 2.173 31.757 1.00 84.12 188 ALA A C 1
ATOM 1493 O O . ALA A 1 188 ? -12.500 1.199 31.287 1.00 84.12 188 ALA A O 1
ATOM 1494 N N . GLY A 1 189 ? -12.760 3.413 31.367 1.00 84.31 189 GLY A N 1
ATOM 1495 C CA . GLY A 1 189 ? -11.700 3.695 30.390 1.00 84.31 189 GLY A CA 1
ATOM 1496 C C . GLY A 1 189 ? -11.996 3.197 28.967 1.00 84.31 189 GLY A C 1
ATOM 1497 O O . GLY A 1 189 ? -11.078 3.045 28.158 1.00 84.31 189 GLY A O 1
ATOM 1498 N N . VAL A 1 190 ? -13.268 2.953 28.634 1.00 86.19 190 VAL A N 1
ATOM 1499 C CA . VAL A 1 190 ? -13.713 2.476 27.314 1.00 86.19 190 VAL A CA 1
ATOM 1500 C C . VAL A 1 190 ? -14.487 3.559 26.560 1.00 86.19 190 VAL A C 1
ATOM 1502 O O . VAL A 1 190 ? -14.933 4.557 27.118 1.00 86.19 190 VAL A O 1
ATOM 1505 N N . SER A 1 191 ? -14.677 3.385 25.250 1.00 84.44 191 SER A N 1
ATOM 1506 C CA . SER A 1 191 ? -15.493 4.328 24.471 1.00 84.44 191 SER A CA 1
ATOM 1507 C C . SER A 1 191 ? -16.993 4.136 24.745 1.00 84.44 191 SER A C 1
ATOM 1509 O O . SER A 1 191 ? -17.448 3.005 24.916 1.00 84.44 191 SER A O 1
ATOM 1511 N N . ALA A 1 192 ? -17.803 5.200 24.679 1.00 83.69 192 ALA A N 1
ATOM 1512 C CA . ALA A 1 192 ? -19.266 5.090 24.809 1.00 83.69 192 ALA A CA 1
ATOM 1513 C C . ALA A 1 192 ? -19.884 4.132 23.766 1.00 83.69 192 ALA A C 1
ATOM 1515 O O . ALA A 1 192 ? -20.815 3.374 24.052 1.00 83.69 192 ALA A O 1
ATOM 1516 N N . SER A 1 193 ? -19.299 4.091 22.562 1.00 83.31 193 SER A N 1
ATOM 1517 C CA . SER A 1 193 ? -19.680 3.133 21.518 1.00 83.31 193 SER A CA 1
ATOM 1518 C C . SER A 1 193 ? -19.363 1.676 21.892 1.00 83.31 193 SER A C 1
ATOM 1520 O O . SER A 1 193 ? -20.104 0.767 21.507 1.00 83.31 193 SER A O 1
ATOM 1522 N N . SER A 1 194 ? -18.307 1.446 22.685 1.00 82.81 194 SER A N 1
ATOM 1523 C CA . SER A 1 194 ? -17.940 0.124 23.202 1.00 82.81 194 SER A CA 1
ATOM 1524 C C . SER A 1 194 ? -18.970 -0.383 24.204 1.00 82.81 194 SER A C 1
ATOM 1526 O O . SER A 1 194 ? -19.318 -1.554 24.125 1.00 82.81 194 SER A O 1
ATOM 1528 N N . VAL A 1 195 ? -19.520 0.471 25.076 1.00 84.12 195 VAL A N 1
ATOM 1529 C CA . VAL A 1 195 ? -20.517 0.066 26.090 1.00 84.12 195 VAL A CA 1
ATOM 1530 C C . VAL A 1 195 ? -21.751 -0.551 25.438 1.00 84.12 195 VAL A C 1
ATOM 1532 O O . VAL A 1 195 ? -22.121 -1.683 25.741 1.00 84.12 195 VAL A O 1
ATOM 1535 N N . THR A 1 196 ? -22.339 0.148 24.461 1.00 85.94 196 THR A N 1
ATOM 1536 C CA . THR A 1 196 ? -23.527 -0.347 23.740 1.00 85.94 196 THR A CA 1
ATOM 1537 C C . THR A 1 196 ? -23.236 -1.654 23.002 1.00 85.94 196 THR A C 1
ATOM 1539 O O . THR A 1 196 ? -24.101 -2.522 22.899 1.00 85.94 196 THR A O 1
ATOM 1542 N N . ARG A 1 197 ? -22.015 -1.810 22.478 1.00 83.44 197 ARG A N 1
ATOM 1543 C CA . ARG A 1 197 ? -21.604 -3.024 21.770 1.00 83.44 197 ARG A CA 1
ATOM 1544 C C . ARG A 1 197 ? -21.350 -4.192 22.728 1.00 83.44 197 ARG A C 1
ATOM 1546 O O . ARG A 1 197 ? -21.756 -5.296 22.395 1.00 83.44 197 ARG A O 1
ATOM 1553 N N . CYS A 1 198 ? -20.731 -3.959 23.885 1.00 86.38 198 CYS A N 1
ATOM 1554 C CA . CYS A 1 198 ? -20.455 -4.988 24.894 1.00 86.38 198 CYS A CA 1
ATOM 1555 C C . CYS A 1 198 ? -21.742 -5.490 25.549 1.00 86.38 198 CYS A C 1
ATOM 1557 O O . CYS A 1 198 ? -21.928 -6.693 25.661 1.00 86.38 198 CYS A O 1
ATOM 1559 N N . MET A 1 199 ? -22.683 -4.591 25.858 1.00 83.00 199 MET A N 1
ATOM 1560 C CA . MET A 1 199 ? -24.008 -4.976 26.356 1.00 83.00 199 MET A CA 1
ATOM 1561 C C . MET A 1 199 ? -24.794 -5.834 25.360 1.00 83.00 199 MET A C 1
ATOM 1563 O O . MET A 1 199 ? -25.679 -6.565 25.768 1.00 83.00 199 MET A O 1
ATOM 1567 N N . ARG A 1 200 ? -24.523 -5.741 24.053 1.00 83.69 200 ARG A N 1
ATOM 1568 C CA . ARG A 1 200 ? -25.182 -6.559 23.017 1.00 83.69 200 ARG A CA 1
ATOM 1569 C C . ARG A 1 200 ? -24.385 -7.811 22.639 1.00 83.69 200 ARG A C 1
ATOM 1571 O O . ARG A 1 200 ? -24.835 -8.567 21.781 1.00 83.69 200 ARG A O 1
ATOM 1578 N N . ASP A 1 201 ? -23.195 -8.001 23.203 1.00 82.00 201 ASP A N 1
ATOM 1579 C CA . ASP A 1 201 ? -22.354 -9.157 22.911 1.00 82.00 201 ASP A CA 1
ATOM 1580 C C . ASP A 1 201 ? -22.849 -10.369 23.724 1.00 82.00 201 ASP A C 1
ATOM 1582 O O . ASP A 1 201 ? -23.129 -10.210 24.913 1.00 82.00 201 ASP A O 1
ATOM 1586 N N . PRO A 1 202 ? -22.941 -11.579 23.138 1.00 77.44 202 PRO A N 1
ATOM 1587 C CA . PRO A 1 202 ? -23.334 -12.779 23.880 1.00 77.44 202 PRO A CA 1
ATOM 1588 C C . PRO A 1 202 ? -22.459 -13.060 25.109 1.00 77.44 202 PRO A C 1
ATOM 1590 O O . PRO A 1 202 ? -22.951 -13.592 26.100 1.00 77.44 202 PRO A O 1
ATOM 1593 N N . ALA A 1 203 ? -21.175 -12.682 25.073 1.00 73.69 203 ALA A N 1
ATOM 1594 C CA . ALA A 1 203 ? -20.277 -12.819 26.219 1.00 73.69 203 ALA A CA 1
ATOM 1595 C C . ALA A 1 203 ? -20.537 -11.772 27.322 1.00 73.69 203 ALA A C 1
ATOM 1597 O O . ALA A 1 203 ? -20.118 -11.976 28.452 1.00 73.69 203 ALA A O 1
ATOM 1598 N N . GLY A 1 204 ? -21.237 -10.675 27.014 1.00 78.94 204 GLY A N 1
ATOM 1599 C CA . GLY A 1 204 ? -21.538 -9.570 27.929 1.00 78.94 204 GLY A CA 1
ATOM 1600 C C . GLY A 1 204 ? -22.926 -9.637 28.573 1.00 78.94 204 GLY A C 1
ATOM 1601 O O . GLY A 1 204 ? -23.419 -8.618 29.050 1.00 78.94 204 GLY A O 1
ATOM 1602 N N . TRP A 1 205 ? -23.583 -10.802 28.589 1.00 81.06 205 TRP A N 1
ATOM 1603 C CA . TRP A 1 205 ? -24.922 -10.975 29.176 1.00 81.06 205 TRP A CA 1
ATOM 1604 C C . TRP A 1 205 ? -24.996 -10.513 30.645 1.00 81.06 205 TRP A C 1
ATOM 1606 O O . TRP A 1 205 ? -26.005 -9.951 31.075 1.00 81.06 205 TRP A O 1
ATOM 1616 N N . LYS A 1 206 ? -23.905 -10.686 31.403 1.00 83.88 206 LYS A N 1
ATOM 1617 C CA . LYS A 1 206 ? -23.797 -10.264 32.805 1.00 83.88 206 LYS A CA 1
ATOM 1618 C C . LYS A 1 206 ? -23.911 -8.743 32.955 1.00 83.88 206 LYS A C 1
ATOM 1620 O O . LYS A 1 206 ? -24.575 -8.278 33.876 1.00 83.88 206 LYS A O 1
ATOM 1625 N N . LEU A 1 207 ? -23.378 -7.970 32.003 1.00 86.94 207 LEU A N 1
ATOM 1626 C CA . LEU A 1 207 ? -23.487 -6.505 31.989 1.00 86.94 207 LEU A CA 1
ATOM 1627 C C . LEU A 1 207 ? -24.936 -6.025 31.869 1.00 86.94 207 LEU A C 1
ATOM 1629 O O . LEU A 1 207 ? -25.303 -5.047 32.514 1.00 86.94 207 LEU A O 1
ATOM 1633 N N . GLN A 1 208 ? -25.764 -6.694 31.056 1.00 85.25 208 GLN A N 1
ATOM 1634 C CA . GLN A 1 208 ? -27.191 -6.358 30.961 1.00 85.25 208 GLN A CA 1
ATOM 1635 C C . GLN A 1 208 ? -27.893 -6.616 32.290 1.00 85.25 208 GLN A C 1
ATOM 1637 O O . GLN A 1 208 ? -28.562 -5.735 32.816 1.00 85.25 208 GLN A O 1
ATOM 1642 N N . ARG A 1 209 ? -27.653 -7.786 32.887 1.00 85.75 209 ARG A N 1
ATOM 1643 C CA . ARG A 1 209 ? -28.245 -8.135 34.179 1.00 85.75 209 ARG A CA 1
ATOM 1644 C C . ARG A 1 209 ? -27.865 -7.137 35.276 1.00 85.75 209 ARG A C 1
ATOM 1646 O O . ARG A 1 209 ? -28.724 -6.723 36.043 1.00 85.75 209 ARG A O 1
ATOM 1653 N N . MET A 1 210 ? -26.599 -6.723 35.341 1.00 86.88 210 MET A N 1
ATOM 1654 C CA . MET A 1 210 ? -26.143 -5.715 36.308 1.00 86.88 210 MET A CA 1
ATOM 1655 C C . MET A 1 210 ? -26.757 -4.331 36.048 1.00 86.88 210 MET A C 1
ATOM 1657 O O . MET A 1 210 ? -27.034 -3.601 36.997 1.00 86.88 210 MET A O 1
ATOM 1661 N N . TRP A 1 211 ? -27.002 -3.977 34.781 1.00 87.75 211 TRP A N 1
ATOM 1662 C CA . TRP A 1 211 ? -27.685 -2.735 34.401 1.00 87.75 211 TRP A CA 1
ATOM 1663 C C . TRP A 1 211 ? -29.138 -2.686 34.876 1.00 87.75 211 TRP A C 1
ATOM 1665 O O . TRP A 1 211 ? -29.605 -1.622 35.294 1.00 87.75 211 TRP A O 1
ATOM 1675 N N . ASP A 1 212 ? -29.826 -3.824 34.802 1.00 86.38 212 ASP A N 1
ATOM 1676 C CA . ASP A 1 212 ? -31.214 -3.968 35.234 1.00 86.38 212 ASP A CA 1
ATOM 1677 C C . ASP A 1 212 ? -31.309 -3.951 36.765 1.00 86.38 212 ASP A C 1
ATOM 1679 O O . ASP A 1 212 ? -32.135 -3.229 37.316 1.00 86.38 212 ASP A O 1
ATOM 1683 N N . ILE A 1 213 ? -30.395 -4.646 37.460 1.00 86.62 213 ILE A N 1
ATOM 1684 C CA . ILE A 1 213 ? -30.303 -4.606 38.931 1.00 86.62 213 ILE A CA 1
ATOM 1685 C C . ILE A 1 213 ? -30.090 -3.172 39.422 1.00 86.62 213 ILE A C 1
ATOM 1687 O O . ILE A 1 213 ? -30.711 -2.770 40.394 1.00 86.62 213 ILE A O 1
ATOM 1691 N N . ALA A 1 214 ? -29.257 -2.373 38.748 1.00 85.94 214 ALA A N 1
ATOM 1692 C CA . ALA A 1 214 ? -28.975 -0.995 39.159 1.00 85.94 214 ALA A CA 1
ATOM 1693 C C . ALA A 1 214 ? -30.205 -0.056 39.147 1.00 85.94 214 ALA A C 1
ATOM 1695 O O . ALA A 1 214 ? -30.102 1.065 39.639 1.00 85.94 214 ALA A O 1
ATOM 1696 N N . ASP A 1 215 ? -31.337 -0.483 38.577 1.00 86.12 215 ASP A N 1
ATOM 1697 C CA . ASP A 1 215 ? -32.611 0.255 38.544 1.00 86.12 215 ASP A CA 1
ATOM 1698 C C . ASP A 1 215 ? -33.654 -0.296 39.540 1.00 86.12 215 ASP A C 1
ATOM 1700 O O . ASP A 1 215 ? -34.750 0.249 39.652 1.00 86.12 215 ASP A O 1
ATOM 1704 N N . ASP A 1 216 ? -33.333 -1.377 40.258 1.00 85.81 216 ASP A N 1
ATOM 1705 C CA . ASP A 1 216 ? -34.250 -2.098 41.142 1.00 85.81 216 ASP A CA 1
ATOM 1706 C C . ASP A 1 216 ? -33.714 -2.110 42.582 1.00 85.81 216 ASP A C 1
ATOM 1708 O O . ASP A 1 216 ? -32.699 -2.728 42.909 1.00 85.81 216 ASP A O 1
ATOM 1712 N N . LEU A 1 217 ? -34.423 -1.407 43.466 1.00 84.19 217 LEU A N 1
ATOM 1713 C CA . LEU A 1 217 ? -34.026 -1.232 44.860 1.00 84.19 217 LEU A CA 1
ATOM 1714 C C . LEU A 1 217 ? -33.981 -2.554 45.637 1.00 84.19 217 LEU A C 1
ATOM 1716 O O . LEU A 1 217 ? -33.051 -2.770 46.420 1.00 84.19 217 LEU A O 1
ATOM 1720 N N . ASP A 1 218 ? -34.952 -3.438 45.416 1.00 83.25 218 ASP A N 1
ATOM 1721 C CA . ASP A 1 218 ? -35.027 -4.722 46.111 1.00 83.25 218 ASP A CA 1
ATOM 1722 C C . ASP A 1 218 ? -33.915 -5.653 45.617 1.00 83.25 218 ASP A C 1
ATOM 1724 O O . ASP A 1 218 ? -33.238 -6.313 46.416 1.00 83.25 218 ASP A O 1
ATOM 1728 N N . ALA A 1 219 ? -33.644 -5.633 44.308 1.00 83.69 219 ALA A N 1
ATOM 1729 C CA . ALA A 1 219 ? -32.546 -6.384 43.713 1.00 83.69 219 ALA A CA 1
ATOM 1730 C C . ALA A 1 219 ? -31.169 -5.912 44.214 1.00 83.69 219 ALA A C 1
ATOM 1732 O O . ALA A 1 219 ? -30.300 -6.748 44.467 1.00 83.69 219 ALA A O 1
ATOM 1733 N N . ILE A 1 220 ? -30.961 -4.604 44.411 1.00 85.81 220 ILE A N 1
ATOM 1734 C CA . ILE A 1 220 ? -29.704 -4.050 44.947 1.00 85.81 220 ILE A CA 1
ATOM 1735 C C . ILE A 1 220 ? -29.480 -4.464 46.401 1.00 85.81 220 ILE A C 1
ATOM 1737 O O . ILE A 1 220 ? -28.368 -4.850 46.767 1.00 85.81 220 ILE A O 1
ATOM 1741 N N . ILE A 1 221 ? -30.517 -4.410 47.240 1.00 82.75 221 ILE A N 1
ATOM 1742 C CA . ILE A 1 221 ? -30.411 -4.817 48.650 1.00 82.75 221 ILE A CA 1
ATOM 1743 C C . ILE A 1 221 ? -30.099 -6.318 48.752 1.00 82.75 221 ILE A C 1
ATOM 1745 O O . ILE A 1 221 ? -29.305 -6.728 49.604 1.00 82.75 221 ILE A O 1
ATOM 1749 N N . GLY A 1 222 ? -30.690 -7.125 47.865 1.00 78.88 222 GLY A N 1
ATOM 1750 C CA . GLY A 1 222 ? -30.462 -8.566 47.766 1.00 78.88 222 GLY A CA 1
ATOM 1751 C C . GLY A 1 222 ? -29.178 -8.978 47.038 1.00 78.88 222 GLY A C 1
ATOM 1752 O O . GLY A 1 222 ? -28.821 -10.157 47.090 1.00 78.88 222 GLY A O 1
ATOM 1753 N N . TYR A 1 223 ? -28.471 -8.051 46.383 1.00 78.44 223 TYR A N 1
ATOM 1754 C CA . TYR A 1 223 ? -27.311 -8.365 45.552 1.00 78.44 223 TYR A CA 1
ATOM 1755 C C . TYR A 1 223 ? -26.165 -8.962 46.383 1.00 78.44 223 TYR A C 1
ATOM 1757 O O . TYR A 1 223 ? -25.611 -8.330 47.293 1.00 78.44 223 TYR A O 1
ATOM 1765 N N . ARG A 1 224 ? -25.799 -10.200 46.042 1.00 70.88 224 ARG A N 1
ATOM 1766 C CA . ARG A 1 224 ? -24.602 -10.902 46.508 1.00 70.88 224 ARG A CA 1
ATOM 1767 C C . ARG A 1 224 ? -23.744 -11.176 45.283 1.00 70.88 224 ARG A C 1
ATOM 1769 O O . ARG A 1 224 ? -24.273 -11.589 44.257 1.00 70.88 224 ARG A O 1
ATOM 1776 N N . GLU A 1 225 ? -22.454 -10.890 45.381 1.00 64.44 225 GLU A N 1
ATOM 1777 C CA . GLU A 1 225 ? -21.516 -11.304 44.341 1.00 64.44 225 GLU A CA 1
ATOM 1778 C C . GLU A 1 225 ? -21.360 -12.819 44.383 1.00 64.44 225 GLU A C 1
ATOM 1780 O O . GLU A 1 225 ? -21.204 -13.380 45.471 1.00 64.44 225 GLU A O 1
ATOM 1785 N N . ASP A 1 226 ? -21.441 -13.440 43.207 1.00 53.84 226 ASP A N 1
ATOM 1786 C CA . ASP A 1 226 ? -21.039 -14.831 42.988 1.00 53.84 226 ASP A CA 1
ATOM 1787 C C . ASP A 1 226 ? -19.508 -14.953 42.983 1.00 53.84 226 ASP A C 1
ATOM 1789 O O . ASP A 1 226 ? -18.851 -14.081 42.356 1.00 53.84 226 ASP A O 1
#

Nearest PDB structures (foldseek):
  8xmi-assembly1_D  TM=5.396E-01  e=1.360E+00  Bacillus subtilis
  8k1t-assembly1_F  TM=5.438E-01  e=1.836E+00  Bacillus subtilis
  8k1t-assembly1_E  TM=5.438E-01  e=1.836E+00  Bacillus subtilis
  8k1t-assembly1_B  TM=5.453E-01  e=2.795E+00  Bacillus subtilis
  6i8v-assembly1_A-2  TM=5.091E-01  e=2.198E+00  Bacillus subtilis subsp. subtilis str. 168

Mean predicted aligned error: 16.05 Å

Solvent-accessible surface area (backbone atoms only — not comparable to full-atom values): 12996 Å² total; per-residue (Å²): 133,86,78,78,86,80,82,84,79,59,66,65,61,53,47,50,49,53,34,59,75,62,24,99,73,60,54,82,66,42,77,76,37,92,94,38,33,29,41,45,46,68,37,67,51,74,94,38,81,30,42,34,35,39,35,74,59,89,46,79,94,51,46,66,63,51,45,60,58,46,67,79,40,59,73,26,40,36,39,19,62,36,59,76,40,22,60,62,46,46,78,67,41,89,38,56,56,42,27,43,67,80,37,44,47,80,57,98,92,37,73,44,67,47,58,69,62,51,28,52,53,50,24,70,69,76,54,50,76,74,73,72,77,67,79,74,52,73,68,57,51,52,52,55,40,52,36,43,47,56,48,50,50,53,49,46,52,53,29,28,53,44,20,52,51,33,24,75,76,68,74,49,64,44,77,48,82,69,74,52,66,58,56,49,13,61,74,42,74,46,53,53,71,50,49,64,49,37,50,70,33,85,90,21,54,64,53,45,53,54,57,55,34,54,75,33,65,69,52,34,70,66,61,71,89,130

pLDDT: mean 84.06, std 11.39, range [40.59, 96.12]

Foldseek 3Di:
DDDPDDDDDDVQVVLVVVQVQFAPDWDRWDDPDPPFKTWRQWTQALNDIATEMEGAADDPVCLVVVQVVCVVRLAHEYEYQDVVRVVVVVVSHNHHYDHCVVFWDQDPVGIDGNRVVVRVSSCVSVPHPPPPPDPPPPVVLVLLLVLLVVLLVVLLVVQLVQQVVCCVVPVGGDGDDDDDLCVSCVNSVHHSVSSVVLCVDPVNVVSVVSSVLSVDSVSSNVDDDD

Sequence (226 aa):
MQQLDRWRIDPVSVLKAILAKLAKTPREPTETIPGQLWNAGKIHLAGHLREVFFIAGYRTTHGAAIKTILRTRPKSIVLMPSEIGVTRWGAASDNFVVAIESFAFLDADGVGVHRDLLENRILSFFGGPKPKARPKRRESRLGDIEALEQEFTQHLRAARDYAVTTRDLTGTPKLLPRPTREEFAKRAGVSASSVTRCMRDPAGWKLQRMWDIADDLDAIIGYRED